Protein AF-J3PAN2-F1 (afdb_monomer_lite)

Sequence (282 aa):
MIRQKFPRRRKIRSKLQLANSQLDYLRQEWKSGELHPGSPDIDALVEFSCIRDVSASFNLARKSSLPKKHRWGKGPTQVAEAAGFRDAAEPIIKQIEDWADVRLPKREDCPFIGLEDWMPEDWCWLSYYKFFILRRDRMTCYCNRAHPTVDDAITLFIECILQVIIRVMDCGSDDIKKKLQNKHKKFLCLPINIVKGSPLCLSIGHRHYGQQMKTGWTMGSLSLKDRLDKNNDNNICIKIHFSNFFKFFFFEKYINDIQSVIPIANMFNSFFNSNIKSNLYN

Secondary structure (DSSP, 8-state):
---PPPPSSHHHHTT-PPPHHHHHHHHHHHHH-PPPTTPPPHHHHHHHHHHHHHHHHHHHHTTTTPPS-------HHHHHHHHHHHHHHHHHHHHHHHHHT----EETTEEPSS-GGG--TT--HHHHHHHHHHHHHHHHHHHTTTS-----HHHHHHHHHHHHHHHHS--TT-HHHHHHHHHH--SS-PPPB--TT-TTBEEEEESSTTS-----PBTTB--HHHHHHTGGG--EEEEEHHHHHHHHHS-GGGHHHHHHHS---THHHHHS-TTS--SS--

pLDDT: mean 76.52, std 20.57, range [32.59, 97.94]

Radius of gyration: 21.06 Å; chains: 1; bounding box: 50×39×60 Å

Foldseek 3Di:
DLDDDQDPDPVVNVVDDHDPSSVVVVVCCVVVVDDDPPDDDVVVVVCCPLPPVVVVLVVVVVVPPDDPDPPPDPDPVLVVVLVVLCVVQVVLLVVLCVVLVHAADDDPNHGDLFDPVQQDPPDDSSVLLVLLQVQLVVCQSPVVPQPHDPDDSSLVSNLSSNLSSLCQGDCDPPPLSVVSNVLQPALLNDTAHCDPSDQNHKDKDFQDPPDHADSQADPPDSDPVSSSVSVVVHGIHIYGNNSRVVPVVDPPVCSVVVSVPPPSPCVVVVPPDPPPPPPRHD

Structure (mmCIF, N/CA/C/O backbone):
data_AF-J3PAN2-F1
#
_entry.id   AF-J3PAN2-F1
#
loop_
_atom_site.group_PDB
_atom_site.id
_atom_site.type_symbol
_atom_site.label_atom_id
_atom_site.label_alt_id
_atom_site.label_comp_id
_atom_site.label_asym_id
_atom_site.label_entity_id
_atom_site.label_seq_id
_atom_site.pdbx_PDB_ins_code
_atom_site.Cartn_x
_atom_site.Cartn_y
_atom_site.Cartn_z
_atom_site.occupancy
_atom_site.B_iso_or_equiv
_atom_site.auth_seq_id
_atom_site.auth_comp_id
_atom_site.auth_asym_id
_atom_site.auth_atom_id
_atom_site.pdbx_PDB_model_num
ATOM 1 N N . MET A 1 1 ? -4.991 -6.743 -45.125 1.00 52.44 1 MET A N 1
ATOM 2 C CA . MET A 1 1 ? -4.295 -7.013 -43.844 1.00 52.44 1 MET A CA 1
ATOM 3 C C . MET A 1 1 ? -5.081 -6.348 -42.713 1.00 52.44 1 MET A C 1
ATOM 5 O O . MET A 1 1 ? -4.974 -5.141 -42.547 1.00 52.44 1 MET A O 1
ATOM 9 N N . ILE A 1 2 ? -5.942 -7.094 -42.006 1.00 57.75 2 ILE A N 1
ATOM 10 C CA . ILE A 1 2 ? -6.919 -6.523 -41.048 1.00 57.75 2 ILE A CA 1
ATOM 11 C C . ILE A 1 2 ? -6.243 -6.063 -39.748 1.00 57.75 2 ILE A C 1
ATOM 13 O O . ILE A 1 2 ? -6.701 -5.121 -39.107 1.00 57.75 2 ILE A O 1
ATOM 17 N N . ARG A 1 3 ? -5.090 -6.632 -39.382 1.00 51.66 3 ARG A N 1
ATOM 18 C CA . ARG A 1 3 ? -4.386 -6.251 -38.156 1.00 51.66 3 ARG A CA 1
ATOM 19 C C . ARG A 1 3 ? -3.314 -5.193 -38.411 1.00 51.66 3 ARG A C 1
ATOM 21 O O . ARG A 1 3 ? -2.268 -5.481 -38.989 1.00 51.66 3 ARG A O 1
ATOM 28 N N . GLN A 1 4 ? -3.536 -3.969 -37.930 1.00 58.41 4 GLN A N 1
ATOM 29 C CA . GLN A 1 4 ? -2.434 -3.022 -37.758 1.00 58.41 4 GLN A CA 1
ATOM 30 C C . GLN A 1 4 ? -1.619 -3.428 -36.526 1.00 58.41 4 GLN A C 1
ATOM 32 O O . GLN A 1 4 ? -2.174 -3.677 -35.456 1.00 58.41 4 GLN A O 1
ATOM 37 N N . LYS A 1 5 ? -0.287 -3.485 -36.655 1.00 58.25 5 LYS A N 1
ATOM 38 C CA . LYS A 1 5 ? 0.594 -3.652 -35.492 1.00 58.25 5 LYS A CA 1
ATOM 39 C C . LYS A 1 5 ? 0.374 -2.466 -34.556 1.00 58.25 5 LYS A C 1
ATOM 41 O O . LYS A 1 5 ? 0.662 -1.331 -34.935 1.00 58.25 5 LYS A O 1
ATOM 46 N N . PHE A 1 6 ? -0.103 -2.725 -33.338 1.00 59.78 6 PHE A N 1
ATOM 47 C CA . PHE A 1 6 ? -0.245 -1.675 -32.334 1.00 59.78 6 PHE A CA 1
ATOM 48 C C . PHE A 1 6 ? 1.116 -1.001 -32.106 1.00 59.78 6 PHE A C 1
ATOM 50 O O . PHE A 1 6 ? 2.094 -1.672 -31.756 1.00 59.78 6 PHE A O 1
ATOM 57 N N . PRO A 1 7 ? 1.216 0.323 -32.294 1.00 58.66 7 PRO A N 1
ATOM 58 C CA . PRO A 1 7 ? 2.465 1.028 -32.080 1.00 58.66 7 PRO A CA 1
ATOM 59 C C . PRO A 1 7 ? 2.936 0.868 -30.634 1.00 58.66 7 PRO A C 1
ATOM 61 O O . PRO A 1 7 ? 2.180 1.095 -29.690 1.00 58.66 7 PRO A O 1
ATOM 64 N N . ARG A 1 8 ? 4.220 0.557 -30.428 1.00 47.88 8 ARG A N 1
ATOM 65 C CA . ARG A 1 8 ? 4.782 0.418 -29.069 1.00 47.88 8 ARG A CA 1
ATOM 66 C C . ARG A 1 8 ? 4.668 1.712 -28.249 1.00 47.88 8 ARG A C 1
ATOM 68 O O . ARG A 1 8 ? 4.472 1.687 -27.036 1.00 47.88 8 ARG A O 1
ATOM 75 N N . ARG A 1 9 ? 4.762 2.876 -28.902 1.00 50.47 9 ARG A N 1
ATOM 76 C CA . ARG A 1 9 ? 4.759 4.188 -28.234 1.00 50.47 9 ARG A CA 1
ATOM 77 C C . ARG A 1 9 ? 3.332 4.682 -27.974 1.00 50.47 9 ARG A C 1
ATOM 79 O O . ARG A 1 9 ? 2.548 4.843 -28.906 1.00 50.47 9 ARG A O 1
ATOM 86 N N . ARG A 1 10 ? 3.029 5.025 -26.713 1.00 45.22 10 ARG A N 1
ATOM 87 C CA . ARG A 1 10 ? 1.719 5.551 -26.262 1.00 45.22 10 ARG A CA 1
ATOM 88 C C . ARG A 1 10 ? 1.215 6.740 -27.097 1.00 45.22 10 ARG A C 1
ATOM 90 O O . ARG A 1 10 ? 0.053 6.750 -27.472 1.00 45.22 10 ARG A O 1
ATOM 97 N N . LYS A 1 11 ? 2.100 7.685 -27.450 1.00 53.69 11 LYS A N 1
ATOM 98 C CA . LYS A 1 11 ? 1.782 8.872 -28.277 1.00 53.69 11 LYS A CA 1
ATOM 99 C C . LYS A 1 11 ? 1.286 8.523 -29.689 1.00 53.69 11 LYS A C 1
ATOM 101 O O . LYS A 1 11 ? 0.588 9.317 -30.307 1.00 53.69 11 LYS A O 1
ATOM 106 N N . ILE A 1 12 ? 1.677 7.361 -30.211 1.00 61.19 12 ILE A N 1
ATOM 107 C CA . ILE A 1 12 ? 1.234 6.883 -31.525 1.00 61.19 12 ILE A CA 1
ATOM 108 C C . ILE A 1 12 ? -0.073 6.095 -31.364 1.00 61.19 12 ILE A C 1
ATOM 110 O O . ILE A 1 12 ? -0.993 6.292 -32.147 1.00 61.19 12 ILE A O 1
ATOM 114 N N . ARG A 1 13 ? -0.211 5.298 -30.291 1.00 61.03 13 ARG A N 1
ATOM 115 C CA . ARG A 1 13 ? -1.475 4.610 -29.956 1.00 61.03 13 ARG A CA 1
ATOM 116 C C . ARG A 1 13 ? -2.650 5.572 -29.785 1.00 61.03 13 ARG A C 1
ATOM 118 O O . ARG A 1 13 ? -3.740 5.267 -30.237 1.00 61.03 13 ARG A O 1
ATOM 125 N N . SER A 1 14 ? -2.428 6.744 -29.189 1.00 47.69 14 SER A N 1
ATOM 126 C CA . SER A 1 14 ? -3.478 7.758 -29.007 1.00 47.69 14 SER A CA 1
ATOM 127 C C . SER A 1 14 ? -3.963 8.405 -30.307 1.00 47.69 14 SER A C 1
ATOM 129 O O . SER A 1 14 ? -4.969 9.100 -30.290 1.00 47.69 14 SER A O 1
ATOM 131 N N . LYS A 1 15 ? -3.235 8.222 -31.413 1.00 67.06 15 LYS A N 1
ATOM 132 C CA . LYS A 1 15 ? -3.617 8.702 -32.747 1.00 67.06 15 LYS A CA 1
ATOM 133 C C . LYS A 1 15 ? -4.120 7.571 -33.646 1.00 67.06 15 LYS A C 1
ATOM 135 O O . LYS A 1 15 ? -4.374 7.804 -34.821 1.00 67.06 15 LYS A O 1
ATOM 140 N N . LEU A 1 16 ? -4.210 6.349 -33.118 1.00 70.19 16 LEU A N 1
ATOM 141 C CA . LEU A 1 16 ? -4.636 5.194 -33.887 1.00 70.19 16 LEU A CA 1
ATOM 142 C C . LEU A 1 16 ? -6.154 5.259 -34.066 1.00 70.19 16 LEU A C 1
ATOM 144 O O . LEU A 1 16 ? -6.900 5.146 -33.095 1.00 70.19 16 LEU A O 1
ATOM 148 N N . GLN A 1 17 ? -6.598 5.446 -35.303 1.00 74.38 17 GLN A N 1
ATOM 149 C CA . GLN A 1 17 ? -7.990 5.239 -35.678 1.00 74.38 17 GLN A CA 1
ATOM 150 C C . GLN A 1 17 ? -8.121 3.796 -36.160 1.00 74.38 17 GLN A C 1
ATOM 152 O O . GLN A 1 17 ? -7.471 3.405 -37.128 1.00 74.38 17 GLN A O 1
ATOM 157 N N . LEU A 1 18 ? -8.905 2.994 -35.440 1.00 73.25 18 LEU A N 1
ATOM 158 C CA . LEU A 1 18 ? -9.243 1.637 -35.858 1.00 73.25 18 LEU A CA 1
ATOM 159 C C . LEU A 1 18 ? -10.501 1.704 -36.719 1.00 73.25 18 LEU A C 1
ATOM 161 O O . LEU A 1 18 ? -11.486 2.320 -36.314 1.00 73.25 18 LEU A O 1
ATOM 165 N N . ALA A 1 19 ? -10.473 1.073 -37.890 1.00 78.75 19 ALA A N 1
ATOM 166 C CA . ALA A 1 19 ? -11.677 0.934 -38.702 1.00 78.75 19 ALA A CA 1
ATOM 167 C C . ALA A 1 19 ? -12.690 0.018 -37.991 1.00 78.75 19 ALA A C 1
ATOM 169 O O . ALA A 1 19 ? -12.294 -0.900 -37.269 1.00 78.75 19 ALA A O 1
ATOM 170 N N . ASN A 1 20 ? -13.992 0.221 -38.227 1.00 78.62 20 ASN A N 1
ATOM 171 C CA . ASN A 1 20 ? -15.052 -0.596 -37.614 1.00 78.62 20 ASN A CA 1
ATOM 172 C C . ASN A 1 20 ? -14.843 -2.099 -37.860 1.00 78.62 20 ASN A C 1
ATOM 174 O O . ASN A 1 20 ? -14.944 -2.892 -36.931 1.00 78.62 20 ASN A O 1
ATOM 178 N N . SER A 1 21 ? -14.399 -2.476 -39.061 1.00 77.75 21 SER A N 1
ATOM 179 C CA . SER A 1 21 ? -14.063 -3.863 -39.403 1.00 77.75 21 SER A CA 1
ATOM 180 C C . SER A 1 21 ? -12.929 -4.456 -38.556 1.00 77.75 21 SER A C 1
ATOM 182 O O . SER A 1 21 ? -12.934 -5.649 -38.274 1.00 77.75 21 SER A O 1
ATOM 184 N N . GLN A 1 22 ? -11.969 -3.644 -38.101 1.00 73.00 22 GLN A N 1
ATOM 185 C CA . GLN A 1 22 ? -10.900 -4.097 -37.203 1.00 73.00 22 GLN A CA 1
ATOM 186 C C . GLN A 1 22 ? -11.401 -4.268 -35.769 1.00 73.00 22 GLN A C 1
ATOM 188 O O . GLN A 1 22 ? -10.949 -5.167 -35.063 1.00 73.00 22 GLN A O 1
ATOM 193 N N . LEU A 1 23 ? -12.322 -3.408 -35.328 1.00 72.06 23 LEU A N 1
ATOM 194 C CA . LEU A 1 23 ? -12.967 -3.551 -34.025 1.00 72.06 23 LEU A CA 1
ATOM 195 C C . LEU A 1 23 ? -13.839 -4.804 -33.988 1.00 72.06 23 LEU A C 1
ATOM 197 O O . LEU A 1 23 ? -13.766 -5.552 -33.019 1.00 72.06 23 LEU A O 1
ATOM 201 N N . ASP A 1 24 ? -14.607 -5.065 -35.043 1.00 73.56 24 ASP A N 1
ATOM 202 C CA . ASP A 1 24 ? -15.458 -6.253 -35.129 1.00 73.56 24 ASP A CA 1
ATOM 203 C C . ASP A 1 24 ? -14.635 -7.542 -35.212 1.00 73.56 24 ASP A C 1
ATOM 205 O O . ASP A 1 24 ? -14.950 -8.506 -34.517 1.00 73.56 24 ASP A O 1
ATOM 209 N N . TYR A 1 25 ? -13.509 -7.516 -35.930 1.00 75.12 25 TYR A N 1
ATOM 210 C CA . TYR A 1 25 ? -12.520 -8.596 -35.922 1.00 75.12 25 TYR A CA 1
ATOM 211 C C . TYR A 1 25 ? -11.985 -8.882 -34.506 1.00 75.12 25 TYR A C 1
ATOM 213 O O . TYR A 1 25 ? -12.009 -10.019 -34.045 1.00 75.12 25 TYR A O 1
ATOM 221 N N . LEU A 1 26 ? -11.562 -7.853 -33.758 1.00 71.00 26 LEU A N 1
ATOM 222 C CA . LEU A 1 26 ? -11.086 -8.030 -32.377 1.00 71.00 26 LEU A CA 1
ATOM 223 C C . LEU A 1 26 ? -12.202 -8.502 -31.429 1.00 71.00 26 LEU A C 1
ATOM 225 O O . LEU A 1 26 ? -11.945 -9.287 -30.517 1.00 71.00 26 LEU A O 1
ATOM 229 N N . ARG A 1 27 ? -13.445 -8.050 -31.638 1.00 69.88 27 ARG A N 1
ATOM 230 C CA . ARG A 1 27 ? -14.611 -8.511 -30.869 1.00 69.88 27 ARG A CA 1
ATOM 231 C C . ARG A 1 27 ? -14.909 -9.985 -31.123 1.00 69.88 27 ARG A C 1
ATOM 233 O O . ARG A 1 27 ? -15.246 -10.682 -30.174 1.00 69.88 27 ARG A O 1
ATOM 240 N N . GLN A 1 28 ? -14.801 -10.453 -32.365 1.00 69.12 28 GLN A N 1
ATOM 241 C CA . GLN A 1 28 ? -14.987 -11.865 -32.705 1.00 69.12 28 GLN A CA 1
ATOM 242 C C . GLN A 1 28 ? -13.899 -12.746 -32.078 1.00 69.12 28 GLN A C 1
ATOM 244 O O . GLN A 1 28 ? -14.237 -13.785 -31.518 1.00 69.12 28 GLN A O 1
ATOM 249 N N . GLU A 1 29 ? -12.636 -12.302 -32.074 1.00 70.38 29 GLU A N 1
ATOM 250 C CA . GLU A 1 29 ? -11.510 -13.021 -31.440 1.00 70.38 29 GLU A CA 1
ATOM 251 C C . GLU A 1 29 ? -11.776 -13.181 -29.939 1.00 70.38 29 GLU A C 1
ATOM 253 O O . GLU A 1 29 ? -11.635 -14.254 -29.363 1.00 70.38 29 GLU A O 1
ATOM 258 N N . TRP A 1 30 ? -12.259 -12.111 -29.303 1.00 61.91 30 TRP A N 1
ATOM 259 C CA . TRP A 1 30 ? -12.550 -12.125 -27.876 1.00 61.91 30 TRP A CA 1
ATOM 260 C C . TRP A 1 30 ? -13.791 -12.949 -27.512 1.00 61.91 30 TRP A C 1
ATOM 262 O O . TRP A 1 30 ? -13.791 -13.622 -26.485 1.00 61.91 30 TRP A O 1
ATOM 272 N N . LYS A 1 31 ? -14.843 -12.911 -28.341 1.00 55.75 31 LYS A N 1
ATOM 273 C CA . LYS A 1 31 ? -16.073 -13.687 -28.116 1.00 55.75 31 LYS A CA 1
ATOM 274 C C . LYS A 1 31 ? -15.885 -15.184 -28.356 1.00 55.75 31 LYS A C 1
ATOM 276 O O . LYS A 1 31 ? -16.479 -15.972 -27.632 1.00 55.75 31 LYS A O 1
ATOM 281 N N . SER A 1 32 ? -15.121 -15.558 -29.380 1.00 71.38 32 SER A N 1
ATOM 282 C CA . SER A 1 32 ? -14.879 -16.964 -29.731 1.00 71.38 32 SER A CA 1
ATOM 283 C C . SER A 1 32 ? -13.782 -17.600 -28.878 1.00 71.38 32 SER A C 1
ATOM 285 O O . SER A 1 32 ? -13.807 -18.806 -28.668 1.00 71.38 32 SER A O 1
ATOM 287 N N . GLY A 1 33 ? -12.824 -16.805 -28.388 1.00 62.16 33 GLY A N 1
ATOM 288 C CA . GLY A 1 33 ? -11.614 -17.316 -27.743 1.00 62.16 33 GLY A CA 1
ATOM 289 C C . GLY A 1 33 ? -10.606 -17.914 -28.730 1.00 62.16 33 GLY A C 1
ATOM 290 O O . GLY A 1 33 ? -9.509 -18.289 -28.320 1.00 62.16 33 GLY A O 1
ATOM 291 N N . GLU A 1 34 ? -10.941 -17.968 -30.021 1.00 72.38 34 GLU A N 1
ATOM 292 C CA . GLU A 1 34 ? -10.073 -18.468 -31.077 1.00 72.38 34 GLU A CA 1
ATOM 293 C C . GLU A 1 34 ? -9.289 -17.316 -31.708 1.00 72.38 34 GLU A C 1
ATOM 295 O O . GLU A 1 34 ? -9.827 -16.261 -32.055 1.00 72.38 34 GLU A O 1
ATOM 300 N N . LEU A 1 35 ? -7.983 -17.523 -31.864 1.00 67.62 35 LEU A N 1
ATOM 301 C CA . LEU A 1 35 ? -7.111 -16.573 -32.535 1.00 67.62 35 LEU A CA 1
ATOM 302 C C . LEU A 1 35 ? -7.394 -16.571 -34.036 1.00 67.62 35 LEU A C 1
ATOM 304 O O . LEU A 1 35 ? -7.277 -17.594 -34.707 1.00 67.62 35 LEU A O 1
ATOM 308 N N . HIS A 1 36 ? -7.664 -15.398 -34.595 1.00 75.62 36 HIS A N 1
ATOM 309 C CA . HIS A 1 36 ? -7.770 -15.278 -36.041 1.00 75.62 36 HIS A CA 1
ATOM 310 C C . HIS A 1 36 ? -6.417 -15.505 -36.752 1.00 75.62 36 HIS A C 1
ATOM 312 O O . HIS A 1 36 ? -5.356 -15.192 -36.195 1.00 75.62 36 HIS A O 1
ATOM 318 N N . PRO A 1 37 ? -6.428 -15.941 -38.028 1.00 72.50 37 PRO A N 1
ATOM 319 C CA . PRO A 1 37 ? -5.222 -16.104 -38.837 1.00 72.50 37 PRO A CA 1
ATOM 320 C C . PRO A 1 37 ? -4.339 -14.844 -38.856 1.00 72.50 37 PRO A C 1
ATOM 322 O O . PRO A 1 37 ? -4.785 -13.745 -39.191 1.00 72.50 37 PRO A O 1
ATOM 325 N N . GLY A 1 38 ? -3.062 -15.002 -38.496 1.00 68.38 38 GLY A N 1
ATOM 326 C CA . GLY A 1 38 ? -2.106 -13.895 -38.364 1.00 68.38 38 GLY A CA 1
ATOM 327 C C . GLY A 1 38 ? -2.034 -13.279 -36.964 1.00 68.38 38 GLY A C 1
ATOM 328 O O . GLY A 1 38 ? -1.341 -12.270 -36.774 1.00 68.38 38 GLY A O 1
ATOM 329 N N . SER A 1 39 ? -2.716 -13.863 -35.973 1.00 59.91 39 SER A N 1
ATOM 330 C CA . SER A 1 39 ? -2.433 -13.557 -34.578 1.00 59.91 39 SER A CA 1
ATOM 331 C C . SER A 1 39 ? -1.063 -14.085 -34.151 1.00 59.91 39 SER A C 1
ATOM 333 O O . SER A 1 39 ? -0.712 -15.202 -34.521 1.00 59.91 39 SER A O 1
ATOM 335 N N . PRO A 1 40 ? -0.240 -13.282 -33.439 1.00 58.66 40 PRO A N 1
ATOM 336 C CA . PRO A 1 40 ? 0.994 -13.791 -32.884 1.00 58.66 40 PRO A CA 1
ATOM 337 C C . PRO A 1 40 ? 0.629 -14.881 -31.890 1.00 58.66 40 PRO A C 1
ATOM 339 O O . PRO A 1 40 ? -0.316 -14.721 -31.117 1.00 58.66 40 PRO A O 1
ATOM 342 N N . ASP A 1 41 ? 1.390 -15.960 -31.961 1.00 60.94 41 ASP A N 1
ATOM 343 C CA . ASP A 1 41 ? 1.279 -17.095 -31.068 1.00 60.94 41 ASP A CA 1
ATOM 344 C C . ASP A 1 41 ? 1.224 -16.605 -29.611 1.00 60.94 41 ASP A C 1
ATOM 346 O O . ASP A 1 41 ? 2.074 -15.812 -29.180 1.00 60.94 41 ASP A O 1
ATOM 350 N N . ILE A 1 42 ? 0.172 -16.996 -28.883 1.00 50.81 42 ILE A N 1
ATOM 351 C CA . ILE A 1 42 ? -0.032 -16.582 -27.489 1.00 50.81 42 ILE A CA 1
ATOM 352 C C . ILE A 1 42 ? 1.157 -17.045 -26.647 1.00 50.81 42 ILE A C 1
ATOM 354 O O . ILE A 1 42 ? 1.597 -16.289 -25.779 1.00 50.81 42 ILE A O 1
ATOM 358 N N . ASP A 1 43 ? 1.742 -18.200 -26.964 1.00 42.97 43 ASP A N 1
ATOM 359 C CA . ASP A 1 43 ? 2.898 -18.728 -26.243 1.00 42.97 43 ASP A CA 1
ATOM 360 C C . ASP A 1 43 ? 4.123 -17.820 -26.430 1.00 42.97 43 ASP A C 1
ATOM 362 O O . ASP A 1 43 ? 4.819 -17.489 -25.467 1.00 42.97 43 ASP A O 1
ATOM 366 N N . ALA A 1 44 ? 4.297 -17.248 -27.626 1.00 45.09 44 ALA A N 1
ATOM 367 C CA . ALA A 1 44 ? 5.312 -16.228 -27.883 1.00 45.09 44 ALA A CA 1
ATOM 368 C C . ALA A 1 44 ? 4.995 -14.870 -27.219 1.00 45.09 44 ALA A C 1
ATOM 370 O O . ALA A 1 44 ? 5.903 -14.083 -26.951 1.00 45.09 44 ALA A O 1
ATOM 371 N N . LEU A 1 45 ? 3.727 -14.545 -26.942 1.00 38.62 45 LEU A N 1
ATOM 372 C CA . LEU A 1 45 ? 3.334 -13.298 -26.271 1.00 38.62 45 LEU A CA 1
ATOM 373 C C . LEU A 1 45 ? 3.444 -13.370 -24.744 1.00 38.62 45 LEU A C 1
ATOM 375 O O . LEU A 1 45 ? 3.872 -12.385 -24.136 1.00 38.62 45 LEU A O 1
ATOM 379 N N . VAL A 1 46 ? 3.097 -14.506 -24.131 1.00 37.94 46 VAL A N 1
ATOM 380 C CA . VAL A 1 46 ? 3.199 -14.739 -22.679 1.00 37.94 46 VAL A CA 1
ATOM 381 C C . VAL A 1 46 ? 4.665 -14.709 -22.241 1.00 37.94 46 VAL A C 1
ATOM 383 O O . VAL A 1 46 ? 5.006 -14.073 -21.236 1.00 37.94 46 VAL A O 1
ATOM 386 N N . GLU A 1 47 ? 5.557 -15.274 -23.057 1.00 34.94 47 GLU A N 1
ATOM 387 C CA . GLU A 1 47 ? 7.003 -15.188 -22.853 1.00 34.94 47 GLU A CA 1
ATOM 388 C C . GLU A 1 47 ? 7.525 -13.744 -23.040 1.00 34.94 47 GLU A C 1
ATOM 390 O O . GLU A 1 47 ? 8.395 -13.272 -22.303 1.00 34.94 47 GLU A O 1
ATOM 395 N N . PHE A 1 48 ? 6.939 -12.965 -23.960 1.00 34.31 48 PHE A N 1
ATOM 396 C CA . PHE A 1 48 ? 7.376 -11.594 -24.251 1.00 34.31 48 PHE A CA 1
ATOM 397 C C . PHE A 1 48 ? 6.852 -10.519 -23.281 1.00 34.31 48 PHE A C 1
ATOM 399 O O . PHE A 1 48 ? 7.585 -9.558 -23.019 1.00 34.31 48 PHE A O 1
ATOM 406 N N . SER A 1 49 ? 5.634 -10.623 -22.736 1.00 35.59 49 SER A N 1
ATOM 407 C CA . SER A 1 49 ? 5.061 -9.579 -21.864 1.00 35.59 49 SER A CA 1
ATOM 408 C C . SER A 1 49 ? 5.512 -9.685 -20.409 1.00 35.59 49 SER A C 1
ATOM 410 O O . SER A 1 49 ? 5.650 -8.666 -19.733 1.00 35.59 49 SER A O 1
ATOM 412 N N . CYS A 1 50 ? 5.783 -10.899 -19.924 1.00 33.66 50 CYS A N 1
ATOM 413 C CA . CYS A 1 50 ? 6.177 -11.128 -18.533 1.00 33.66 50 CYS A CA 1
ATOM 414 C C . CYS A 1 50 ? 7.698 -11.034 -18.321 1.00 33.66 50 CYS A C 1
ATOM 416 O O . CYS A 1 50 ? 8.145 -10.613 -17.252 1.00 33.66 50 CYS A O 1
ATOM 418 N N . ILE A 1 51 ? 8.507 -11.357 -19.340 1.00 36.91 51 ILE A N 1
ATOM 419 C CA . ILE A 1 51 ? 9.974 -11.428 -19.208 1.00 36.91 51 ILE A CA 1
ATOM 420 C C . ILE A 1 51 ? 10.665 -10.189 -19.792 1.00 36.91 51 ILE A C 1
ATOM 422 O O . ILE A 1 51 ? 11.685 -9.732 -19.260 1.00 36.91 51 ILE A O 1
ATOM 426 N N . ARG A 1 52 ? 10.120 -9.580 -20.855 1.00 36.62 52 ARG A N 1
ATOM 427 C CA . ARG A 1 52 ? 10.866 -8.571 -21.619 1.00 36.62 52 ARG A CA 1
ATOM 428 C C . ARG A 1 52 ? 10.708 -7.138 -21.118 1.00 36.62 52 ARG A C 1
ATOM 430 O O . ARG A 1 52 ? 11.696 -6.414 -21.175 1.00 36.62 52 ARG A O 1
ATOM 437 N N . ASP A 1 53 ? 9.570 -6.742 -20.549 1.00 39.53 53 ASP A N 1
ATOM 438 C CA . ASP A 1 53 ? 9.446 -5.406 -19.934 1.00 39.53 53 ASP A CA 1
ATOM 439 C C . ASP A 1 53 ? 10.212 -5.306 -18.605 1.00 39.53 53 ASP A C 1
ATOM 441 O O . ASP A 1 53 ? 10.732 -4.246 -18.269 1.00 39.53 53 ASP A O 1
ATOM 445 N N . VAL A 1 54 ? 10.429 -6.419 -17.895 1.00 40.34 54 VAL A N 1
ATOM 446 C CA . VAL A 1 54 ? 11.318 -6.424 -16.722 1.00 40.34 54 VAL A CA 1
ATOM 447 C C . VAL A 1 54 ? 12.790 -6.455 -17.150 1.00 40.34 54 VAL A C 1
ATOM 449 O O . VAL A 1 54 ? 13.579 -5.670 -16.628 1.00 40.34 54 VAL A O 1
ATOM 452 N N . SER A 1 55 ? 13.176 -7.280 -18.133 1.00 37.25 55 SER A N 1
ATOM 453 C CA . SER A 1 55 ? 14.574 -7.369 -18.597 1.00 37.25 55 SER A CA 1
ATOM 454 C C . SER A 1 55 ? 15.040 -6.163 -19.421 1.00 37.25 55 SER A C 1
ATOM 456 O O . SER A 1 55 ? 16.181 -5.726 -19.276 1.00 37.25 55 SER A O 1
ATOM 458 N N . ALA A 1 56 ? 14.194 -5.578 -20.273 1.00 35.03 56 ALA A N 1
ATOM 459 C CA . ALA A 1 56 ? 14.550 -4.390 -21.053 1.00 35.03 56 ALA A CA 1
ATOM 460 C C . ALA A 1 56 ? 14.670 -3.150 -20.164 1.00 35.03 56 ALA A C 1
ATOM 462 O O . ALA A 1 56 ? 15.576 -2.345 -20.371 1.00 35.03 56 ALA A O 1
ATOM 463 N N . SER A 1 57 ? 13.830 -3.020 -19.135 1.00 40.66 57 SER A N 1
ATOM 464 C CA . SER A 1 57 ? 13.965 -1.948 -18.153 1.00 40.66 57 SER A CA 1
ATOM 465 C C . SER A 1 57 ? 15.097 -2.181 -17.151 1.00 40.66 57 SER A C 1
ATOM 467 O O . SER A 1 57 ? 15.758 -1.215 -16.779 1.00 40.66 57 SER A O 1
ATOM 469 N N . PHE A 1 58 ? 15.431 -3.434 -16.816 1.00 36.78 58 PHE A N 1
ATOM 470 C CA . PHE A 1 58 ? 16.697 -3.754 -16.142 1.00 36.78 58 PHE A CA 1
ATOM 471 C C . PHE A 1 58 ? 17.907 -3.349 -16.991 1.00 36.78 58 PHE A C 1
ATOM 473 O O . PHE A 1 58 ? 18.873 -2.815 -16.455 1.00 36.78 58 PHE A O 1
ATOM 480 N N . ASN A 1 59 ? 17.857 -3.552 -18.311 1.00 33.53 59 ASN A N 1
ATOM 481 C CA . ASN A 1 59 ? 18.946 -3.201 -19.226 1.00 33.53 59 ASN A CA 1
ATOM 482 C C . ASN A 1 59 ? 19.025 -1.696 -19.552 1.00 33.53 59 ASN A C 1
ATOM 484 O O . ASN A 1 59 ? 20.123 -1.190 -19.771 1.00 33.53 59 ASN A O 1
ATOM 488 N N . LEU A 1 60 ? 17.906 -0.962 -19.543 1.00 37.59 60 LEU A N 1
ATOM 489 C CA . LEU A 1 60 ? 17.882 0.506 -19.651 1.00 37.59 60 LEU A CA 1
ATOM 490 C C . LEU A 1 60 ? 18.353 1.179 -18.353 1.00 37.59 60 LEU A C 1
ATOM 492 O O . LEU A 1 60 ? 19.164 2.099 -18.426 1.00 37.59 60 LEU A O 1
ATOM 496 N N . ALA A 1 61 ? 17.959 0.661 -17.183 1.00 38.91 61 ALA A N 1
ATOM 497 C CA . ALA A 1 61 ? 18.507 1.085 -15.890 1.00 38.91 61 ALA A CA 1
ATOM 498 C C . ALA A 1 61 ? 20.012 0.769 -15.757 1.00 38.91 61 ALA A C 1
ATOM 500 O O . ALA A 1 61 ? 20.745 1.487 -15.086 1.00 38.91 61 ALA A O 1
ATOM 501 N N . ARG A 1 62 ? 20.499 -0.268 -16.454 1.00 38.94 62 ARG A N 1
ATOM 502 C CA . ARG A 1 62 ? 21.931 -0.600 -16.562 1.00 38.94 62 ARG A CA 1
ATOM 503 C C . ARG A 1 62 ? 22.740 0.383 -17.413 1.00 38.94 62 ARG A C 1
ATOM 505 O O . ARG A 1 62 ? 23.959 0.405 -17.282 1.00 38.94 62 ARG A O 1
ATOM 512 N N . LYS A 1 63 ? 22.087 1.115 -18.326 1.00 36.69 63 LYS A N 1
ATOM 513 C CA . LYS A 1 63 ? 22.723 2.090 -19.232 1.00 36.69 63 LYS A CA 1
ATOM 514 C C . LYS A 1 63 ? 22.643 3.527 -18.719 1.00 36.69 63 LYS A C 1
ATOM 516 O O . LYS A 1 63 ? 23.481 4.334 -19.103 1.00 36.69 63 LYS A O 1
ATOM 521 N N . SER A 1 64 ? 21.682 3.852 -17.854 1.00 38.03 64 SER A N 1
ATOM 522 C CA . SER A 1 64 ? 21.806 5.030 -16.993 1.00 38.03 64 SER A CA 1
ATOM 523 C C . SER A 1 64 ? 22.928 4.788 -15.987 1.00 38.03 64 SER A C 1
ATOM 525 O O . SER A 1 64 ? 23.085 3.666 -15.516 1.00 38.03 64 SER A O 1
ATOM 527 N N . SER A 1 65 ? 23.685 5.826 -15.652 1.00 37.50 65 SER A N 1
ATOM 528 C CA . SER A 1 65 ? 24.767 5.896 -14.660 1.00 37.50 65 SER A CA 1
ATOM 529 C C . SER A 1 65 ? 24.326 5.591 -13.214 1.00 37.50 65 SER A C 1
ATOM 531 O O . SER A 1 65 ? 24.736 6.261 -12.271 1.00 37.50 65 SER A O 1
ATOM 533 N N . LEU A 1 66 ? 23.475 4.585 -13.013 1.00 41.50 66 LEU A N 1
ATOM 534 C CA . LEU A 1 66 ? 23.103 4.103 -11.696 1.00 41.50 66 LEU A CA 1
ATOM 535 C C . LEU A 1 66 ? 24.278 3.310 -11.104 1.00 41.50 66 LEU A C 1
ATOM 537 O O . LEU A 1 66 ? 24.900 2.501 -11.805 1.00 41.50 66 LEU A O 1
ATOM 541 N N . PRO A 1 67 ? 24.612 3.546 -9.826 1.00 35.12 67 PRO A N 1
ATOM 542 C CA . PRO A 1 67 ? 25.805 3.000 -9.201 1.00 35.12 67 PRO A CA 1
ATOM 543 C C . PRO A 1 67 ? 25.820 1.468 -9.252 1.00 35.12 67 PRO A C 1
ATOM 545 O O . PRO A 1 67 ? 24.827 0.781 -8.995 1.00 35.12 67 PRO A O 1
ATOM 548 N N . LYS A 1 68 ? 26.987 0.925 -9.615 1.00 40.94 68 LYS A N 1
ATOM 549 C CA . LYS A 1 68 ? 27.251 -0.511 -9.725 1.00 40.94 68 LYS A CA 1
ATOM 550 C C . LYS A 1 68 ? 26.904 -1.213 -8.402 1.00 40.94 68 LYS A C 1
ATOM 552 O O . LYS A 1 68 ? 27.580 -1.017 -7.404 1.00 40.94 68 LYS A O 1
ATOM 557 N N . LYS A 1 69 ? 25.908 -2.105 -8.454 1.00 41.53 69 LYS A N 1
ATOM 558 C CA . LYS A 1 69 ? 25.626 -3.191 -7.493 1.00 41.53 69 LYS A CA 1
ATOM 559 C C . LYS A 1 69 ? 25.496 -2.757 -6.020 1.00 41.53 69 LYS A C 1
ATOM 561 O O . LYS A 1 69 ? 26.408 -2.963 -5.227 1.00 41.53 69 LYS A O 1
ATOM 566 N N . HIS A 1 70 ? 24.289 -2.369 -5.602 1.00 40.31 70 HIS A N 1
ATOM 567 C CA . HIS A 1 70 ? 23.831 -2.704 -4.247 1.00 40.31 70 HIS A CA 1
ATOM 568 C C . HIS A 1 70 ? 23.722 -4.236 -4.139 1.00 40.31 70 HIS A C 1
ATOM 570 O O . HIS A 1 70 ? 22.701 -4.840 -4.471 1.00 40.31 70 HIS A O 1
ATOM 576 N N . ARG A 1 71 ? 24.819 -4.900 -3.750 1.00 43.12 71 ARG A N 1
ATOM 577 C CA . ARG A 1 71 ? 24.745 -6.258 -3.202 1.00 43.12 71 ARG A CA 1
ATOM 578 C C . ARG A 1 71 ? 24.046 -6.122 -1.854 1.00 43.12 71 ARG A C 1
ATOM 580 O O . ARG A 1 71 ? 24.644 -5.618 -0.911 1.00 43.12 71 ARG A O 1
ATOM 587 N N . TRP A 1 72 ? 22.798 -6.572 -1.768 1.00 44.03 72 TRP A N 1
ATOM 588 C CA . TRP A 1 72 ? 22.044 -6.680 -0.517 1.00 44.03 72 TRP A CA 1
ATOM 589 C C . TRP A 1 72 ? 22.624 -7.799 0.366 1.00 44.03 72 TRP A C 1
ATOM 591 O O . TRP A 1 72 ? 21.971 -8.808 0.616 1.00 44.03 72 TRP A O 1
ATOM 601 N N . GLY A 1 73 ? 23.880 -7.662 0.797 1.00 43.66 73 GLY A N 1
ATOM 602 C CA . GLY A 1 73 ? 24.441 -8.503 1.851 1.00 43.66 73 GLY A CA 1
ATOM 603 C C . GLY A 1 73 ? 23.698 -8.226 3.154 1.00 43.66 73 GLY A C 1
ATOM 604 O O . GLY A 1 73 ? 23.346 -7.076 3.406 1.00 43.66 73 GLY A O 1
ATOM 605 N N . LYS A 1 74 ? 23.436 -9.258 3.963 1.00 52.56 74 LYS A N 1
ATOM 606 C CA . LYS A 1 74 ? 22.897 -9.127 5.327 1.00 52.56 74 LYS A CA 1
ATOM 607 C C . LYS A 1 74 ? 23.966 -8.502 6.243 1.00 52.56 74 LYS A C 1
ATOM 609 O O . LYS A 1 74 ? 24.572 -9.193 7.050 1.00 52.56 74 LYS A O 1
ATOM 614 N N . GLY A 1 75 ? 24.282 -7.227 6.032 1.00 61.81 75 GLY A N 1
ATOM 615 C CA . GLY A 1 75 ? 25.227 -6.483 6.862 1.00 61.81 75 GLY A CA 1
ATOM 616 C C . GLY A 1 75 ? 24.552 -5.936 8.128 1.00 61.81 75 GLY A C 1
ATOM 617 O O . GLY A 1 75 ? 23.348 -5.671 8.081 1.00 61.81 75 GLY A O 1
ATOM 618 N N . PRO A 1 76 ? 25.301 -5.700 9.221 1.00 66.06 76 PRO A N 1
ATOM 619 C CA . PRO A 1 76 ? 24.790 -5.099 10.462 1.00 66.06 76 PRO A CA 1
ATOM 620 C C . PRO A 1 76 ? 24.004 -3.798 10.238 1.00 66.06 76 PRO A C 1
ATOM 622 O O . PRO A 1 76 ? 22.992 -3.557 10.889 1.00 66.06 76 PRO A O 1
ATOM 625 N N . THR A 1 77 ? 24.412 -2.998 9.247 1.00 79.19 77 THR A N 1
ATOM 626 C CA . THR A 1 77 ? 23.748 -1.746 8.856 1.00 79.19 77 THR A CA 1
ATOM 627 C C . THR A 1 77 ? 22.282 -1.946 8.470 1.00 79.19 77 THR A C 1
ATOM 629 O O . THR A 1 77 ? 21.435 -1.185 8.913 1.00 79.19 77 THR A O 1
ATOM 632 N N . GLN A 1 78 ? 21.950 -3.010 7.729 1.00 78.94 78 GLN A N 1
ATOM 633 C CA . GLN A 1 78 ? 20.563 -3.256 7.308 1.00 78.94 78 GLN A CA 1
ATOM 634 C C . GLN A 1 78 ? 19.657 -3.647 8.473 1.00 78.94 78 GLN A C 1
ATOM 636 O O . GLN A 1 78 ? 18.456 -3.405 8.424 1.00 78.94 78 GLN A O 1
ATOM 641 N N . VAL A 1 79 ? 20.218 -4.290 9.499 1.00 81.12 79 VAL A N 1
ATOM 642 C CA . VAL A 1 79 ? 19.465 -4.665 10.699 1.00 81.12 79 VAL A CA 1
ATOM 643 C C . VAL A 1 79 ? 19.126 -3.411 11.502 1.00 81.12 79 VAL A C 1
ATOM 645 O O . VAL A 1 79 ? 17.972 -3.233 11.877 1.00 81.12 79 VAL A O 1
ATOM 648 N N . ALA A 1 80 ? 20.095 -2.510 11.686 1.00 85.75 80 ALA A N 1
ATOM 649 C CA . ALA A 1 80 ? 19.865 -1.222 12.339 1.00 85.75 80 ALA A CA 1
ATOM 650 C C . ALA A 1 80 ? 18.861 -0.346 11.563 1.00 85.75 80 ALA A C 1
ATOM 652 O O . ALA A 1 80 ? 17.958 0.236 12.158 1.00 85.75 80 ALA A O 1
ATOM 653 N N . GLU A 1 81 ? 18.962 -0.299 10.232 1.00 89.06 81 GLU A N 1
ATOM 654 C CA . GLU A 1 81 ? 17.999 0.414 9.382 1.00 89.06 81 GLU A CA 1
ATOM 655 C C . GLU A 1 81 ? 16.586 -0.179 9.476 1.00 89.06 81 GLU A C 1
ATOM 657 O O . GLU A 1 81 ? 15.609 0.564 9.548 1.00 89.06 81 GLU A O 1
ATOM 662 N N . ALA A 1 82 ? 16.462 -1.510 9.509 1.00 91.12 82 ALA A N 1
ATOM 663 C CA . ALA A 1 82 ? 15.175 -2.176 9.681 1.00 91.12 82 ALA A CA 1
ATOM 664 C C . ALA A 1 82 ? 14.568 -1.930 11.073 1.00 91.12 82 ALA A C 1
ATOM 666 O O . ALA A 1 82 ? 13.348 -1.824 11.182 1.00 91.12 82 ALA A O 1
ATOM 667 N N . ALA A 1 83 ? 15.395 -1.803 12.115 1.00 92.94 83 ALA A N 1
ATOM 668 C CA . ALA A 1 83 ? 14.940 -1.410 13.447 1.00 92.94 83 ALA A CA 1
ATOM 669 C C . ALA A 1 83 ? 14.395 0.027 13.444 1.00 92.94 83 ALA A C 1
ATOM 671 O O . ALA A 1 83 ? 13.243 0.233 13.806 1.00 92.94 83 ALA A O 1
ATOM 672 N N . GLY A 1 84 ? 15.140 0.996 12.898 1.00 94.38 84 GLY A N 1
ATOM 673 C CA . GLY A 1 84 ? 14.641 2.372 12.764 1.00 94.38 84 GLY A CA 1
ATOM 674 C C . GLY A 1 84 ? 13.377 2.474 11.896 1.00 94.38 84 GLY A C 1
ATOM 675 O O . GLY A 1 84 ? 12.486 3.277 12.167 1.00 94.38 84 GLY A O 1
ATOM 676 N N . PHE A 1 85 ? 13.257 1.621 10.874 1.00 94.31 85 PHE A N 1
ATOM 677 C CA . PHE A 1 85 ? 12.039 1.488 10.075 1.00 94.31 85 PHE A CA 1
ATOM 678 C C . PHE A 1 85 ? 10.847 0.981 10.903 1.00 94.31 85 PHE A C 1
ATOM 680 O O . PHE A 1 85 ? 9.748 1.522 10.769 1.00 94.31 85 PHE A O 1
ATOM 687 N N . ARG A 1 86 ? 11.055 -0.035 11.757 1.00 96.19 86 ARG A N 1
ATOM 688 C CA . ARG A 1 86 ? 10.045 -0.535 12.704 1.00 96.19 86 ARG A CA 1
ATOM 689 C C . ARG A 1 86 ? 9.619 0.571 13.664 1.00 96.19 86 ARG A C 1
ATOM 691 O O . ARG A 1 86 ? 8.429 0.866 13.725 1.00 96.19 86 ARG A O 1
ATOM 698 N N . ASP A 1 87 ? 10.575 1.206 14.337 1.00 95.88 87 ASP A N 1
ATOM 699 C CA . ASP A 1 87 ? 10.321 2.213 15.374 1.00 95.88 87 ASP A CA 1
ATOM 700 C C . ASP A 1 87 ? 9.493 3.390 14.838 1.00 95.88 87 ASP A C 1
ATOM 702 O O . ASP A 1 87 ? 8.617 3.915 15.524 1.00 95.88 87 ASP A O 1
ATOM 706 N N . ALA A 1 88 ? 9.721 3.775 13.579 1.00 94.56 88 ALA A N 1
ATOM 707 C CA . ALA A 1 88 ? 8.947 4.818 12.916 1.00 94.56 88 ALA A CA 1
ATOM 708 C C . ALA A 1 88 ? 7.535 4.366 12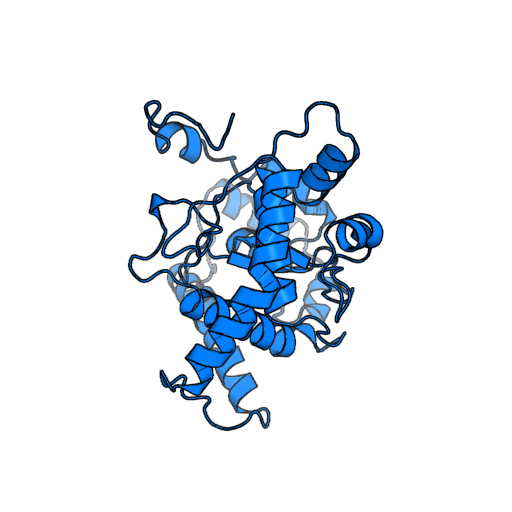.496 1.00 94.56 88 ALA A C 1
ATOM 710 O O . ALA A 1 88 ? 6.596 5.163 12.529 1.00 94.56 88 ALA A O 1
ATOM 711 N N . ALA A 1 89 ? 7.368 3.114 12.057 1.00 95.62 89 ALA A N 1
ATOM 712 C CA . ALA A 1 89 ? 6.114 2.640 11.472 1.00 95.62 89 ALA A CA 1
ATOM 713 C C . ALA A 1 89 ? 5.134 2.054 12.498 1.00 95.62 89 ALA A C 1
ATOM 715 O O . ALA A 1 89 ? 3.926 2.272 12.384 1.00 95.62 89 ALA A O 1
ATOM 716 N N . GLU A 1 90 ? 5.628 1.310 13.486 1.00 96.38 90 GLU A N 1
ATOM 717 C CA . GLU A 1 90 ? 4.824 0.545 14.446 1.00 96.38 90 GLU A CA 1
ATOM 718 C C . GLU A 1 90 ? 3.810 1.405 15.227 1.00 96.38 90 GLU A C 1
ATOM 720 O O . GLU A 1 90 ? 2.633 1.026 15.257 1.00 96.38 90 GLU A O 1
ATOM 725 N N . PRO A 1 91 ? 4.164 2.596 15.759 1.00 96.69 91 PRO A N 1
ATOM 726 C CA . PRO A 1 91 ? 3.196 3.451 16.450 1.00 96.69 91 PRO A CA 1
ATOM 727 C C . PRO A 1 91 ? 2.027 3.880 15.557 1.00 96.69 91 PRO A C 1
ATOM 729 O O . PRO A 1 91 ? 0.893 4.005 16.017 1.00 96.69 91 PRO A O 1
ATOM 732 N N . ILE A 1 92 ? 2.291 4.090 14.267 1.00 97.44 92 ILE A N 1
ATOM 733 C CA . ILE A 1 92 ? 1.298 4.550 13.292 1.00 97.44 92 ILE A CA 1
ATOM 734 C C . ILE A 1 92 ? 0.417 3.404 12.840 1.00 97.44 92 ILE A C 1
ATOM 736 O O . ILE A 1 92 ? -0.790 3.571 12.708 1.00 97.44 92 ILE A O 1
ATOM 740 N N . ILE A 1 93 ? 1.003 2.225 12.650 1.00 96.94 93 ILE A N 1
ATOM 741 C CA . ILE A 1 93 ? 0.249 1.009 12.361 1.00 96.94 93 ILE A CA 1
ATOM 742 C C . ILE A 1 93 ? -0.737 0.735 13.487 1.00 96.94 93 ILE A C 1
ATOM 744 O O . ILE A 1 93 ? -1.909 0.522 13.204 1.00 96.94 93 ILE A O 1
ATOM 748 N N . LYS A 1 94 ? -0.297 0.835 14.746 1.00 97.62 94 LYS A N 1
ATOM 749 C CA . LYS A 1 94 ? -1.181 0.680 15.900 1.00 97.62 94 LYS A CA 1
ATOM 750 C C . LYS A 1 94 ? -2.335 1.689 15.875 1.00 97.62 94 LYS A C 1
ATOM 752 O O . LYS A 1 94 ? -3.483 1.286 16.003 1.00 97.62 94 LYS A O 1
ATOM 757 N N . GLN A 1 95 ? -2.054 2.969 15.608 1.00 97.81 95 GLN A N 1
ATOM 758 C CA . GLN A 1 95 ? -3.104 3.985 15.442 1.00 97.81 95 GLN A CA 1
ATOM 759 C C . GLN A 1 95 ? -4.091 3.640 14.317 1.00 97.81 95 GLN A C 1
ATOM 761 O O . GLN A 1 95 ? -5.288 3.853 14.480 1.00 97.81 95 GLN A O 1
ATOM 766 N N . ILE A 1 96 ? -3.610 3.120 13.182 1.00 97.94 96 ILE A N 1
ATOM 767 C CA . ILE A 1 96 ? -4.462 2.712 12.055 1.00 97.94 96 ILE A CA 1
ATOM 768 C C . ILE A 1 96 ? -5.332 1.515 12.443 1.00 97.94 96 ILE A C 1
ATOM 770 O O . ILE A 1 96 ? -6.533 1.538 12.183 1.00 97.94 96 ILE A O 1
ATOM 774 N N . GLU A 1 97 ? -4.737 0.483 13.044 1.00 97.69 97 GLU A N 1
ATOM 775 C CA . GLU A 1 97 ? -5.440 -0.719 13.496 1.00 97.69 97 GLU A CA 1
ATOM 776 C C . GLU A 1 97 ? -6.516 -0.368 14.534 1.00 97.69 97 GLU A C 1
ATOM 778 O O . GLU A 1 97 ? -7.628 -0.879 14.449 1.00 97.69 97 GLU A O 1
ATOM 783 N N . ASP A 1 98 ? -6.210 0.518 15.487 1.00 97.75 98 ASP A N 1
ATOM 784 C CA . ASP A 1 98 ? -7.148 0.976 16.520 1.00 97.75 98 ASP A CA 1
ATOM 785 C C . ASP A 1 98 ? -8.262 1.858 15.942 1.00 97.75 98 ASP A C 1
ATOM 787 O O . ASP A 1 98 ? -9.430 1.672 16.266 1.00 97.75 98 ASP A O 1
ATOM 791 N N . TRP A 1 99 ? -7.936 2.789 15.040 1.00 97.06 99 TRP A N 1
ATOM 792 C CA . TRP A 1 99 ? -8.935 3.631 14.372 1.00 97.06 99 TRP A CA 1
ATOM 793 C C . TRP A 1 99 ? -9.912 2.815 13.514 1.00 97.06 99 TRP A C 1
ATOM 795 O O . TRP A 1 99 ? -11.105 3.128 13.433 1.00 97.06 99 TRP A O 1
ATOM 805 N N . ALA A 1 100 ? -9.408 1.782 12.842 1.00 96.56 100 ALA A N 1
ATOM 806 C CA . ALA A 1 100 ? -10.198 0.943 11.953 1.00 96.56 100 ALA A CA 1
ATOM 807 C C . ALA A 1 100 ? -10.920 -0.208 12.662 1.00 96.56 100 ALA A C 1
ATOM 809 O O . ALA A 1 100 ? -11.817 -0.778 12.051 1.00 96.56 100 ALA A O 1
ATOM 810 N N . ASP A 1 101 ? -10.532 -0.530 13.898 1.00 97.00 101 ASP A N 1
ATOM 811 C CA . ASP A 1 101 ? -10.903 -1.763 14.600 1.00 97.00 101 ASP A CA 1
ATOM 812 C C . ASP A 1 101 ? -10.598 -3.029 13.775 1.00 97.00 101 ASP A C 1
ATOM 814 O O . ASP A 1 101 ? -11.406 -3.939 13.614 1.00 97.00 101 ASP A O 1
ATOM 818 N N . VAL A 1 102 ? -9.402 -3.062 13.180 1.00 95.75 102 VAL A N 1
ATOM 819 C CA . VAL A 1 102 ? -8.920 -4.177 12.351 1.00 95.75 102 VAL A CA 1
ATOM 820 C C . VAL A 1 102 ? -7.516 -4.547 12.795 1.00 95.75 102 VAL A C 1
ATOM 822 O O . VAL A 1 102 ? -6.659 -3.678 12.948 1.00 95.75 102 VAL A O 1
ATOM 825 N N . ARG A 1 103 ? -7.248 -5.846 12.947 1.00 96.19 103 ARG A N 1
ATOM 826 C CA . ARG A 1 103 ? -5.904 -6.373 13.213 1.00 96.19 103 ARG A CA 1
ATOM 827 C C . ARG A 1 103 ? -5.370 -7.084 11.982 1.00 96.19 103 ARG A C 1
ATOM 829 O O . ARG A 1 103 ? -6.046 -7.940 11.415 1.00 96.19 103 ARG A O 1
ATOM 836 N N . LEU A 1 104 ? -4.157 -6.734 11.568 1.00 95.56 104 LEU A N 1
ATOM 837 C CA . LEU A 1 104 ? -3.470 -7.467 10.512 1.00 95.56 104 LEU A CA 1
ATOM 838 C C . LEU A 1 104 ? -2.838 -8.749 11.074 1.00 95.56 104 LEU A C 1
ATOM 840 O O . LEU A 1 104 ? -2.392 -8.747 12.225 1.00 95.56 104 LEU A O 1
ATOM 844 N N . PRO A 1 105 ? -2.739 -9.825 10.271 1.00 96.06 105 PRO A N 1
ATOM 845 C CA . PRO A 1 105 ? -1.956 -10.997 10.648 1.00 96.06 105 PRO A CA 1
ATOM 846 C C . PRO A 1 105 ? -0.494 -10.589 10.863 1.00 96.06 105 PRO A C 1
ATOM 848 O O . PRO A 1 105 ? 0.029 -9.755 10.124 1.00 96.06 105 PRO A O 1
ATOM 851 N N . LYS A 1 106 ? 0.179 -11.143 11.875 1.00 96.75 106 LYS A N 1
ATOM 852 C CA . LYS A 1 106 ? 1.540 -10.742 12.275 1.00 96.75 106 LYS A CA 1
ATOM 853 C C . LYS A 1 106 ? 2.449 -11.957 12.432 1.00 96.75 106 LYS A C 1
ATOM 855 O O . LYS A 1 106 ? 2.008 -13.007 12.883 1.00 96.75 106 LYS A O 1
ATOM 860 N N . ARG A 1 107 ? 3.735 -11.784 12.119 1.00 95.94 107 ARG A N 1
ATOM 861 C CA . ARG A 1 107 ? 4.823 -12.705 12.490 1.00 95.94 107 ARG A CA 1
ATOM 862 C C . ARG A 1 107 ? 5.993 -11.884 13.004 1.00 95.94 107 ARG A C 1
ATOM 864 O O . ARG A 1 107 ? 6.359 -10.907 12.359 1.00 95.94 107 ARG A O 1
ATOM 871 N N . GLU A 1 108 ? 6.521 -12.246 14.174 1.00 93.69 108 GLU A N 1
ATOM 872 C CA . GLU A 1 108 ? 7.566 -11.468 14.865 1.00 93.69 108 GLU A CA 1
ATOM 873 C C . GLU A 1 108 ? 7.198 -9.970 14.970 1.00 93.69 108 GLU A C 1
ATOM 875 O O . GLU A 1 108 ? 7.965 -9.088 14.582 1.00 93.69 108 GLU A O 1
ATOM 880 N N . ASP A 1 109 ? 5.961 -9.685 15.395 1.00 94.69 109 ASP A N 1
ATOM 881 C CA . ASP A 1 109 ? 5.338 -8.347 15.450 1.00 94.69 109 ASP A CA 1
ATOM 882 C C . ASP A 1 109 ? 5.207 -7.610 14.105 1.00 94.69 109 ASP A C 1
ATOM 884 O O . ASP A 1 109 ? 4.706 -6.486 14.048 1.00 94.69 109 ASP A O 1
ATOM 888 N N . CYS A 1 110 ? 5.620 -8.220 12.996 1.00 95.19 110 CYS A N 1
ATOM 889 C CA . CYS A 1 110 ? 5.603 -7.595 11.686 1.00 95.19 110 CYS A CA 1
ATOM 890 C C . CYS A 1 110 ? 4.271 -7.859 10.953 1.00 95.19 110 CYS A C 1
ATOM 892 O O . CYS A 1 110 ? 3.947 -9.019 10.674 1.00 95.19 110 CYS A O 1
ATOM 894 N N . PRO A 1 111 ? 3.487 -6.820 10.604 1.00 96.50 111 PRO A N 1
ATOM 895 C CA . PRO A 1 111 ? 2.138 -6.982 10.050 1.00 96.50 111 PRO A CA 1
ATOM 896 C C . PRO A 1 111 ? 2.142 -7.389 8.579 1.00 96.50 111 PRO A C 1
ATOM 898 O O . PRO A 1 111 ? 2.745 -6.725 7.748 1.00 96.50 111 PRO A O 1
ATOM 901 N N . PHE A 1 112 ? 1.409 -8.422 8.189 1.00 94.81 112 PHE A N 1
ATOM 902 C CA . PHE A 1 112 ? 1.298 -8.889 6.811 1.00 94.81 112 PHE A CA 1
ATOM 903 C C . PHE A 1 112 ? 0.085 -8.286 6.089 1.00 94.81 112 PHE A C 1
ATOM 905 O O . PHE A 1 112 ? -1.039 -8.325 6.573 1.00 94.81 112 PHE A O 1
ATOM 912 N N . ILE A 1 113 ? 0.319 -7.730 4.897 1.00 92.19 113 ILE A N 1
ATOM 913 C CA . ILE A 1 113 ? -0.706 -7.076 4.057 1.00 92.19 113 ILE A CA 1
ATOM 914 C C . ILE A 1 113 ? -1.499 -8.043 3.158 1.00 92.19 113 ILE A C 1
ATOM 916 O O . ILE A 1 113 ? -2.379 -7.608 2.411 1.00 92.19 113 ILE A O 1
ATOM 920 N N . GLY A 1 114 ? -1.122 -9.323 3.136 1.00 90.44 114 GLY A N 1
ATOM 921 C CA . GLY A 1 114 ? -1.786 -10.371 2.361 1.00 90.44 114 GLY A CA 1
ATOM 922 C C . GLY A 1 114 ? -2.641 -11.289 3.234 1.00 90.44 114 GLY A C 1
ATOM 923 O O . GLY A 1 114 ? -2.888 -10.999 4.399 1.00 90.44 114 GLY A O 1
ATOM 924 N N . LEU A 1 115 ? -3.082 -12.408 2.657 1.00 89.81 115 LEU A N 1
ATOM 925 C CA . LEU A 1 115 ? -3.753 -13.476 3.406 1.00 89.81 115 LEU A CA 1
ATOM 926 C C . LEU A 1 115 ? -2.756 -14.192 4.319 1.00 89.81 115 LEU A C 1
ATOM 928 O O . LEU A 1 115 ? -1.647 -14.474 3.882 1.00 89.81 115 LEU A O 1
ATOM 932 N N . GLU A 1 116 ? -3.150 -14.521 5.546 1.00 92.12 116 GLU A N 1
ATOM 933 C CA . GLU A 1 116 ? -2.272 -15.179 6.524 1.00 92.12 116 GLU A CA 1
ATOM 934 C C . GLU A 1 116 ? -1.622 -16.461 5.979 1.00 92.12 116 GLU A C 1
ATOM 936 O O . GLU A 1 116 ? -0.405 -16.607 6.071 1.00 92.12 116 GLU A O 1
ATOM 941 N N . ASP A 1 117 ? -2.387 -17.295 5.267 1.00 91.12 117 ASP A N 1
ATOM 942 C CA . ASP A 1 117 ? -1.909 -18.528 4.614 1.00 91.12 117 ASP A CA 1
ATOM 943 C C . ASP A 1 117 ? -0.811 -18.302 3.559 1.00 91.12 117 ASP A C 1
ATOM 945 O O . ASP A 1 117 ? -0.154 -19.238 3.109 1.00 91.12 117 ASP A O 1
ATOM 949 N N . TRP A 1 118 ? -0.631 -17.061 3.101 1.00 92.00 118 TRP A N 1
ATOM 950 C CA . TRP A 1 118 ? 0.376 -16.678 2.108 1.00 92.00 118 TRP A CA 1
ATOM 951 C C . TRP A 1 118 ? 1.560 -15.929 2.721 1.00 92.00 118 TRP A C 1
ATOM 953 O O . TRP A 1 118 ? 2.415 -15.425 1.983 1.00 92.00 118 TRP A O 1
ATOM 963 N N . MET A 1 119 ? 1.596 -15.802 4.048 1.00 93.69 119 MET A N 1
ATOM 964 C CA . MET A 1 119 ? 2.697 -15.172 4.757 1.00 93.69 119 MET A CA 1
ATOM 965 C C . MET A 1 119 ? 3.938 -16.076 4.699 1.00 93.69 119 MET A C 1
ATOM 967 O O . MET A 1 119 ? 3.859 -17.235 5.106 1.00 93.69 119 MET A O 1
ATOM 971 N N . PRO A 1 120 ? 5.093 -15.578 4.218 1.00 92.19 120 PRO A N 1
ATOM 972 C CA . PRO A 1 120 ? 6.332 -16.348 4.241 1.00 92.19 120 PRO A CA 1
ATOM 973 C C . PRO A 1 120 ? 6.723 -16.779 5.656 1.00 92.19 120 PRO A C 1
ATOM 975 O O . PRO A 1 120 ? 6.448 -16.075 6.630 1.00 92.19 120 PRO A O 1
ATOM 978 N N . GLU A 1 121 ? 7.414 -17.911 5.770 1.00 92.31 121 GLU A N 1
ATOM 979 C CA . GLU A 1 121 ? 7.838 -18.410 7.077 1.00 92.31 121 GLU A CA 1
ATOM 980 C C . GLU A 1 121 ? 8.868 -17.502 7.763 1.00 92.31 121 GLU A C 1
ATOM 982 O O . GLU A 1 121 ? 8.873 -17.362 8.984 1.00 92.31 121 GLU A O 1
ATOM 987 N N . ASP A 1 122 ? 9.702 -16.842 6.965 1.00 91.19 122 ASP A N 1
ATOM 988 C CA . ASP A 1 122 ? 10.761 -15.922 7.377 1.00 91.19 122 ASP A CA 1
ATOM 989 C C . ASP A 1 122 ? 10.304 -14.452 7.377 1.00 91.19 122 ASP A C 1
ATOM 991 O O . ASP A 1 122 ? 11.097 -13.520 7.183 1.00 91.19 122 ASP A O 1
ATOM 995 N N . TRP A 1 123 ? 8.999 -14.225 7.539 1.00 93.75 123 TRP A N 1
ATOM 996 C CA . TRP A 1 123 ? 8.432 -12.888 7.510 1.00 93.75 123 TRP A CA 1
ATOM 997 C C . TRP A 1 123 ? 8.800 -12.063 8.743 1.00 93.75 123 TRP A C 1
ATOM 999 O O . TRP A 1 123 ? 8.451 -12.418 9.863 1.00 93.75 123 TRP A O 1
ATOM 1009 N N . CYS A 1 124 ? 9.470 -10.932 8.507 1.00 94.94 124 CYS A N 1
ATOM 1010 C CA . CYS A 1 124 ? 9.942 -10.017 9.541 1.00 94.94 124 CYS A CA 1
ATOM 1011 C C . CYS A 1 124 ? 10.110 -8.585 8.996 1.00 94.94 124 CYS A C 1
ATOM 1013 O O . CYS A 1 124 ? 10.028 -8.328 7.786 1.00 94.94 124 CYS A O 1
ATOM 1015 N N . TRP A 1 125 ? 10.421 -7.640 9.887 1.00 95.19 125 TRP A N 1
ATOM 1016 C CA . TRP A 1 125 ? 10.619 -6.221 9.560 1.00 95.19 125 TRP A CA 1
ATOM 1017 C C . TRP A 1 125 ? 11.696 -5.972 8.499 1.00 95.19 125 TRP A C 1
ATOM 1019 O O . TRP A 1 125 ? 11.519 -5.134 7.612 1.00 95.19 125 TRP A O 1
ATOM 1029 N N . LEU A 1 126 ? 12.786 -6.746 8.522 1.00 93.56 126 LEU A N 1
ATOM 1030 C CA . LEU A 1 126 ? 13.860 -6.639 7.532 1.00 93.56 126 LEU A CA 1
ATOM 1031 C C . LEU A 1 126 ? 13.379 -7.002 6.118 1.00 93.56 126 LEU A C 1
ATOM 1033 O O . LEU A 1 126 ? 13.766 -6.349 5.142 1.00 93.56 126 LEU A O 1
ATOM 1037 N N . SER A 1 127 ? 12.533 -8.028 6.001 1.00 91.06 127 SER A N 1
ATOM 1038 C CA . SER A 1 127 ? 11.950 -8.461 4.727 1.00 91.06 127 SER A CA 1
ATOM 1039 C C . SER A 1 127 ? 11.060 -7.366 4.129 1.00 91.06 127 SER A C 1
ATOM 1041 O O . SER A 1 127 ? 11.171 -7.059 2.937 1.00 91.06 127 SER A O 1
ATOM 1043 N N . TYR A 1 128 ? 10.255 -6.694 4.957 1.00 90.69 128 TYR A N 1
ATOM 1044 C CA . TYR A 1 128 ? 9.436 -5.557 4.525 1.00 90.69 128 TYR A CA 1
ATOM 1045 C C . TYR A 1 128 ? 10.234 -4.331 4.126 1.00 90.69 128 TYR A C 1
ATOM 1047 O O . TYR A 1 128 ? 9.965 -3.749 3.072 1.00 90.69 128 TYR A O 1
ATOM 1055 N N . TYR A 1 129 ? 11.201 -3.941 4.956 1.00 92.62 129 TYR A N 1
ATOM 1056 C CA . TYR A 1 129 ? 12.059 -2.793 4.696 1.00 92.62 129 TYR A CA 1
ATOM 1057 C C . TYR A 1 129 ? 12.693 -2.912 3.305 1.00 92.62 129 TYR A C 1
ATOM 1059 O O . TYR A 1 129 ? 12.524 -2.041 2.446 1.00 92.62 129 TYR A O 1
ATOM 1067 N N . LYS A 1 130 ? 13.305 -4.069 3.020 1.00 91.19 130 LYS A N 1
ATOM 1068 C CA . LYS A 1 130 ? 13.880 -4.377 1.702 1.00 91.19 130 LYS A CA 1
ATOM 1069 C C . LYS A 1 130 ? 12.841 -4.329 0.593 1.00 91.19 130 LYS A C 1
ATOM 1071 O O . LYS A 1 130 ? 13.098 -3.772 -0.476 1.00 91.19 130 LYS A O 1
ATOM 1076 N N . PHE A 1 131 ? 11.669 -4.910 0.829 1.00 91.56 131 PHE A N 1
ATOM 1077 C CA . PHE A 1 131 ? 10.600 -4.907 -0.155 1.00 91.56 131 PHE A CA 1
ATOM 1078 C C . PHE A 1 131 ? 10.184 -3.476 -0.532 1.00 91.56 131 PHE A C 1
ATOM 1080 O O . PHE A 1 131 ? 10.115 -3.171 -1.725 1.00 91.56 131 PHE A O 1
ATOM 1087 N N . PHE A 1 132 ? 9.967 -2.582 0.438 1.00 93.56 132 PHE A N 1
ATOM 1088 C CA . PHE A 1 132 ? 9.531 -1.208 0.168 1.00 93.56 132 PHE A CA 1
ATOM 1089 C C . PHE A 1 132 ? 10.626 -0.299 -0.377 1.00 93.56 132 PHE A C 1
ATOM 1091 O O . PHE A 1 132 ? 10.311 0.532 -1.230 1.00 93.56 132 PHE A O 1
ATOM 1098 N N . ILE A 1 133 ? 11.899 -0.508 -0.025 1.00 93.19 133 ILE A N 1
ATOM 1099 C CA . ILE A 1 133 ? 12.997 0.168 -0.733 1.00 93.19 133 ILE A CA 1
ATOM 1100 C C . ILE A 1 133 ? 12.968 -0.191 -2.217 1.00 93.19 133 ILE A C 1
ATOM 1102 O O . ILE A 1 133 ? 12.934 0.695 -3.068 1.00 93.19 133 ILE A O 1
ATOM 1106 N N . LEU A 1 134 ? 12.872 -1.481 -2.552 1.00 91.31 134 LEU A N 1
ATOM 1107 C CA . LEU A 1 134 ? 12.814 -1.911 -3.952 1.00 91.31 134 LEU A CA 1
ATOM 1108 C C . LEU A 1 134 ? 11.588 -1.349 -4.685 1.00 91.31 134 LEU A C 1
ATOM 1110 O O . LEU A 1 134 ? 11.641 -1.117 -5.897 1.00 91.31 134 LEU A O 1
ATOM 1114 N N . ARG A 1 135 ? 10.463 -1.135 -3.988 1.00 90.81 135 ARG A N 1
ATOM 1115 C CA . ARG A 1 135 ? 9.289 -0.472 -4.574 1.00 90.81 135 ARG A CA 1
ATOM 1116 C C . ARG A 1 135 ? 9.529 1.016 -4.798 1.00 90.81 135 ARG A C 1
ATOM 1118 O O . ARG A 1 135 ? 9.224 1.487 -5.895 1.00 90.81 135 ARG A O 1
ATOM 1125 N N . ARG A 1 136 ? 10.111 1.719 -3.825 1.00 92.31 136 ARG A N 1
ATOM 1126 C CA . ARG A 1 136 ? 10.505 3.125 -3.955 1.00 92.31 136 ARG A CA 1
ATOM 1127 C C . ARG A 1 136 ? 11.474 3.319 -5.119 1.00 92.31 136 ARG A C 1
ATOM 1129 O O . ARG A 1 136 ? 11.221 4.153 -5.978 1.00 92.31 136 ARG A O 1
ATOM 1136 N N . ASP A 1 137 ? 12.515 2.498 -5.215 1.00 90.00 137 ASP A N 1
ATOM 1137 C CA . ASP A 1 137 ? 13.514 2.581 -6.286 1.00 90.00 137 ASP A CA 1
ATOM 1138 C C . ASP A 1 137 ? 12.886 2.391 -7.666 1.00 90.00 137 ASP A C 1
ATOM 1140 O O . ASP A 1 137 ? 13.195 3.117 -8.613 1.00 90.00 137 ASP A O 1
ATOM 1144 N N . ARG A 1 138 ? 11.942 1.450 -7.792 1.00 87.31 138 ARG A N 1
ATOM 1145 C CA . ARG A 1 138 ? 11.170 1.282 -9.029 1.00 87.31 138 ARG A CA 1
ATOM 1146 C C . ARG A 1 138 ? 10.319 2.510 -9.326 1.00 87.31 138 ARG A C 1
ATOM 1148 O O . ARG A 1 138 ? 10.304 2.954 -10.470 1.00 87.31 138 ARG A O 1
ATOM 1155 N N . MET A 1 139 ? 9.621 3.063 -8.335 1.00 87.31 139 MET A N 1
ATOM 1156 C CA . MET A 1 139 ? 8.858 4.299 -8.525 1.00 87.31 139 MET A CA 1
ATOM 1157 C C . MET A 1 139 ? 9.764 5.425 -9.026 1.00 87.31 139 MET A C 1
ATOM 1159 O O . MET A 1 139 ? 9.460 6.004 -10.066 1.00 87.31 139 MET A O 1
ATOM 1163 N N . THR A 1 140 ? 10.919 5.626 -8.397 1.00 87.50 140 THR A N 1
ATOM 1164 C CA . THR A 1 140 ? 11.938 6.589 -8.828 1.00 87.50 140 THR A CA 1
ATOM 1165 C C . THR A 1 140 ? 12.366 6.343 -10.278 1.00 87.50 140 THR A C 1
ATOM 1167 O O . THR A 1 140 ? 12.363 7.265 -11.087 1.00 87.50 140 THR A O 1
ATOM 1170 N N . CYS A 1 141 ? 12.668 5.099 -10.662 1.00 85.00 141 CYS A N 1
ATOM 1171 C CA . CYS A 1 141 ? 13.138 4.783 -12.015 1.00 85.00 141 CYS A CA 1
ATOM 1172 C C . CYS A 1 141 ? 12.071 4.991 -13.104 1.00 85.00 141 CYS A C 1
ATOM 1174 O O . CYS A 1 141 ? 12.386 5.452 -14.201 1.00 85.00 141 CYS A O 1
ATOM 1176 N N . TYR A 1 142 ? 10.815 4.621 -12.837 1.00 81.81 142 TYR A N 1
ATOM 1177 C CA . TYR A 1 142 ? 9.760 4.617 -13.860 1.00 81.81 142 TYR A CA 1
ATOM 1178 C C . TYR A 1 142 ? 8.874 5.865 -13.846 1.00 81.81 142 TYR A C 1
ATOM 1180 O O . TYR A 1 142 ? 8.309 6.218 -14.883 1.00 81.81 142 TYR A O 1
ATOM 1188 N N . CYS A 1 143 ? 8.729 6.522 -12.695 1.00 80.12 143 CYS A N 1
ATOM 1189 C CA . CYS A 1 143 ? 7.751 7.592 -12.485 1.00 80.12 143 CYS A CA 1
ATOM 1190 C C . CYS A 1 143 ? 8.395 8.986 -12.424 1.00 80.12 143 CYS A C 1
ATOM 1192 O O . CYS A 1 143 ? 7.733 9.951 -12.816 1.00 80.12 143 CYS A O 1
ATOM 1194 N N . ASN A 1 144 ? 9.697 9.100 -12.106 1.00 82.88 144 ASN A N 1
ATOM 1195 C CA . ASN A 1 144 ? 10.404 10.397 -12.061 1.00 82.88 144 ASN A CA 1
ATOM 1196 C C . ASN A 1 144 ? 10.596 11.074 -13.415 1.00 82.88 144 ASN A C 1
ATOM 1198 O O . ASN A 1 144 ? 11.179 12.150 -13.497 1.00 82.88 144 ASN A O 1
ATOM 1202 N N . ARG A 1 145 ? 10.081 10.483 -14.493 1.00 76.38 145 ARG A N 1
ATOM 1203 C CA . ARG A 1 145 ? 10.102 11.117 -15.807 1.00 76.38 145 ARG A CA 1
ATOM 1204 C C . ARG A 1 145 ? 9.309 12.428 -15.843 1.00 76.38 145 ARG A C 1
ATOM 1206 O O . ARG A 1 145 ? 9.664 13.305 -16.620 1.00 76.38 145 ARG A O 1
ATOM 1213 N N . ALA A 1 146 ? 8.218 12.519 -15.082 1.00 75.12 146 ALA A N 1
ATOM 1214 C CA . ALA A 1 146 ? 7.349 13.698 -15.064 1.00 75.12 146 ALA A CA 1
ATOM 1215 C C . ALA A 1 146 ? 7.372 14.421 -13.716 1.00 75.12 146 ALA A C 1
ATOM 1217 O O . ALA A 1 146 ? 7.383 15.645 -13.691 1.00 75.12 146 ALA A O 1
ATOM 1218 N N . HIS A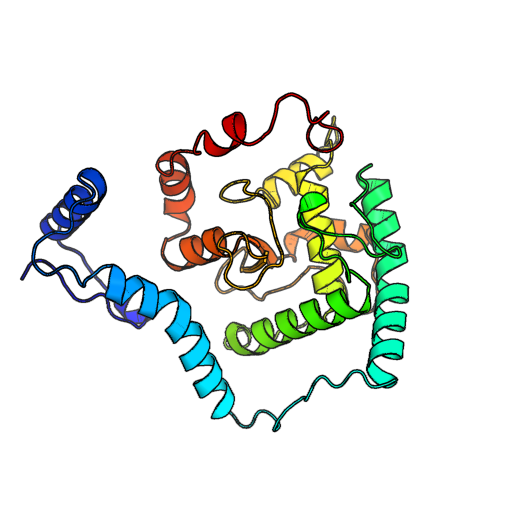 1 147 ? 7.397 13.669 -12.612 1.00 84.75 147 HIS A N 1
ATOM 1219 C CA . HIS A 1 147 ? 7.349 14.223 -11.261 1.00 84.75 147 HIS A CA 1
ATOM 1220 C C . HIS A 1 147 ? 8.265 13.425 -10.337 1.00 84.75 147 HIS A C 1
ATOM 1222 O O . HIS A 1 147 ? 8.196 12.198 -10.383 1.00 84.75 147 HIS A O 1
ATOM 1228 N N . PRO A 1 148 ? 9.076 14.063 -9.480 1.00 88.06 148 PRO A N 1
ATOM 1229 C CA . PRO A 1 148 ? 9.955 13.339 -8.571 1.00 88.06 148 PRO A CA 1
ATOM 1230 C C . PRO A 1 148 ? 9.161 12.540 -7.527 1.00 88.06 148 PRO A C 1
ATOM 1232 O O . PRO A 1 148 ? 8.176 13.030 -6.972 1.00 88.06 148 PRO A O 1
ATOM 1235 N N . THR A 1 149 ? 9.608 11.324 -7.219 1.00 86.81 149 THR A N 1
ATOM 1236 C CA . THR A 1 149 ? 9.188 10.572 -6.033 1.00 86.81 149 THR A CA 1
ATOM 1237 C C . THR A 1 149 ? 9.666 11.316 -4.792 1.00 86.81 149 THR A C 1
ATOM 1239 O O . THR A 1 149 ? 10.868 11.434 -4.564 1.00 86.81 149 THR A O 1
ATOM 1242 N N . VAL A 1 150 ? 8.715 11.819 -4.006 1.00 90.00 150 VAL A N 1
ATOM 1243 C CA . VAL A 1 150 ? 8.978 12.509 -2.731 1.00 90.00 150 VAL A CA 1
ATOM 1244 C C . VAL A 1 150 ? 8.823 11.585 -1.526 1.00 90.00 150 VAL A C 1
ATOM 1246 O O . VAL A 1 150 ? 9.373 11.873 -0.472 1.00 90.00 150 VAL A O 1
ATOM 1249 N N . ASP A 1 151 ? 8.104 10.474 -1.694 1.00 91.38 151 ASP A N 1
ATOM 1250 C CA . ASP A 1 151 ? 7.866 9.495 -0.640 1.00 91.38 151 ASP A CA 1
ATOM 1251 C C . ASP A 1 151 ? 9.123 8.656 -0.336 1.00 91.38 151 ASP A C 1
ATOM 1253 O O . ASP A 1 151 ? 9.954 8.360 -1.213 1.00 91.38 151 ASP A O 1
ATOM 1257 N N . ASP A 1 152 ? 9.241 8.226 0.917 1.00 92.31 152 ASP A N 1
ATOM 1258 C CA . ASP A 1 152 ? 10.244 7.269 1.369 1.00 92.31 152 ASP A CA 1
ATOM 1259 C C . ASP A 1 152 ? 9.644 5.859 1.524 1.00 92.31 152 ASP A C 1
ATOM 1261 O O . ASP A 1 152 ? 8.483 5.597 1.200 1.00 92.31 152 ASP A O 1
ATOM 1265 N N . ALA A 1 153 ? 10.468 4.899 1.943 1.00 92.75 153 ALA A N 1
ATOM 1266 C CA . ALA A 1 153 ? 10.011 3.524 2.117 1.00 92.75 153 ALA A CA 1
ATOM 1267 C C . ALA A 1 153 ? 8.983 3.387 3.256 1.00 92.75 153 ALA A C 1
ATOM 1269 O O . ALA A 1 153 ? 8.105 2.528 3.163 1.00 92.75 153 ALA A O 1
ATOM 1270 N N . ILE A 1 154 ? 9.081 4.216 4.302 1.00 94.31 154 ILE A N 1
ATOM 1271 C CA . ILE A 1 154 ? 8.219 4.168 5.489 1.00 94.31 154 ILE A CA 1
ATOM 1272 C C . ILE A 1 154 ? 6.825 4.668 5.119 1.00 94.31 154 ILE A C 1
ATOM 1274 O O . ILE A 1 154 ? 5.844 3.958 5.338 1.00 94.31 154 ILE A O 1
ATOM 1278 N N . THR A 1 155 ? 6.714 5.834 4.479 1.00 95.12 155 THR A N 1
ATOM 1279 C CA . THR A 1 155 ? 5.412 6.383 4.076 1.00 95.12 155 THR A CA 1
ATOM 1280 C C . THR A 1 155 ? 4.713 5.486 3.060 1.00 95.12 155 THR A C 1
ATOM 1282 O O . THR A 1 155 ? 3.501 5.286 3.151 1.00 95.12 155 THR A O 1
ATOM 1285 N N . LEU A 1 156 ? 5.455 4.872 2.127 1.00 94.81 156 LEU A N 1
ATOM 1286 C CA . LEU A 1 156 ? 4.898 3.886 1.193 1.00 94.81 156 LEU A CA 1
ATOM 1287 C C . LEU A 1 156 ? 4.368 2.639 1.906 1.00 94.81 156 LEU A C 1
ATOM 1289 O O . LEU A 1 156 ? 3.329 2.104 1.513 1.00 94.81 156 LEU A O 1
ATOM 1293 N N . PHE A 1 157 ? 5.080 2.168 2.925 1.00 94.81 157 PHE A N 1
ATOM 1294 C CA . PHE A 1 157 ? 4.687 1.003 3.706 1.00 94.81 157 PHE A CA 1
ATOM 1295 C C . PHE A 1 157 ? 3.439 1.266 4.545 1.00 94.81 157 PHE A C 1
ATOM 1297 O O . PHE A 1 157 ? 2.467 0.515 4.443 1.00 94.81 157 PHE A O 1
ATOM 1304 N N . ILE A 1 158 ? 3.423 2.362 5.301 1.00 96.12 158 ILE A N 1
ATOM 1305 C CA . ILE A 1 158 ? 2.275 2.748 6.126 1.00 96.12 158 ILE A CA 1
ATOM 1306 C C . ILE A 1 158 ? 1.054 3.013 5.240 1.00 96.12 158 ILE A C 1
ATOM 1308 O O . ILE A 1 158 ? -0.041 2.546 5.543 1.00 96.12 158 ILE A O 1
ATOM 1312 N N . GLU A 1 159 ? 1.229 3.683 4.097 1.00 96.56 159 GLU A N 1
ATOM 1313 C CA . GLU A 1 159 ? 0.150 3.867 3.125 1.00 96.56 159 GLU A CA 1
ATOM 1314 C C . GLU A 1 159 ? -0.373 2.530 2.586 1.00 96.56 159 GLU A C 1
ATOM 1316 O O . GLU A 1 159 ? -1.573 2.373 2.360 1.00 96.56 159 GLU A O 1
ATOM 1321 N N . CYS A 1 160 ? 0.508 1.546 2.394 1.00 95.81 160 CYS A N 1
ATOM 1322 C CA . CYS A 1 160 ? 0.098 0.209 1.996 1.00 95.81 160 CYS A CA 1
ATOM 1323 C C . CYS A 1 160 ? -0.787 -0.459 3.050 1.00 95.81 160 CYS A C 1
ATOM 1325 O O . CYS A 1 160 ? -1.837 -0.996 2.695 1.00 95.81 160 CYS A O 1
ATOM 1327 N N . ILE A 1 161 ? -0.389 -0.393 4.320 1.00 95.94 161 ILE A N 1
ATOM 1328 C CA . ILE A 1 161 ? -1.171 -0.908 5.448 1.00 95.94 161 ILE A CA 1
ATOM 1329 C C . ILE A 1 161 ? -2.517 -0.194 5.544 1.00 95.94 161 ILE A C 1
ATOM 1331 O O . ILE A 1 161 ? -3.555 -0.855 5.539 1.00 95.94 161 ILE A O 1
ATOM 1335 N N . LEU A 1 162 ? -2.514 1.141 5.523 1.00 96.62 162 LEU A N 1
ATOM 1336 C CA . LEU A 1 162 ? -3.725 1.953 5.596 1.00 96.62 162 LEU A CA 1
ATOM 1337 C C . LEU A 1 162 ? -4.716 1.576 4.490 1.00 96.62 162 LEU A C 1
ATOM 1339 O O . LEU A 1 162 ? -5.883 1.318 4.766 1.00 96.62 162 LEU A O 1
ATOM 1343 N N . GLN A 1 163 ? -4.264 1.482 3.234 1.00 95.69 163 GLN A N 1
ATOM 1344 C CA . GLN A 1 163 ? -5.148 1.111 2.125 1.00 95.69 163 GLN A CA 1
ATOM 1345 C C . GLN A 1 163 ? -5.641 -0.336 2.191 1.00 95.69 163 GLN A C 1
ATOM 1347 O O . GLN A 1 163 ? -6.683 -0.628 1.610 1.00 95.69 163 GLN A O 1
ATOM 1352 N N . VAL A 1 164 ? -4.903 -1.255 2.818 1.00 93.62 164 VAL A N 1
ATOM 1353 C CA . VAL A 1 164 ? -5.370 -2.631 3.039 1.00 93.62 164 VAL A CA 1
ATOM 1354 C C . VAL A 1 164 ? -6.442 -2.655 4.120 1.00 93.62 164 VAL A C 1
ATOM 1356 O O . VAL A 1 164 ? -7.510 -3.203 3.870 1.00 93.62 164 VAL A O 1
ATOM 1359 N N . ILE A 1 165 ? -6.211 -1.983 5.246 1.00 95.00 165 ILE A N 1
ATOM 1360 C CA . ILE A 1 165 ? -7.160 -1.899 6.360 1.00 95.00 165 ILE A CA 1
ATOM 1361 C C . ILE A 1 165 ? -8.452 -1.180 5.950 1.00 95.00 165 ILE A C 1
ATOM 1363 O O . ILE A 1 165 ? -9.534 -1.715 6.160 1.00 95.00 165 ILE A O 1
ATOM 1367 N N . ILE A 1 166 ? -8.363 -0.040 5.251 1.00 94.50 166 ILE A N 1
ATOM 1368 C CA . ILE A 1 166 ? -9.530 0.710 4.739 1.00 94.50 166 ILE A CA 1
ATOM 1369 C C . ILE A 1 166 ? -10.491 -0.179 3.929 1.00 94.50 166 ILE A C 1
ATOM 1371 O O . ILE A 1 166 ? -11.684 0.102 3.837 1.00 94.50 166 ILE A O 1
ATOM 1375 N N . ARG A 1 167 ? -9.986 -1.246 3.301 1.00 90.12 167 ARG A N 1
ATOM 1376 C CA . ARG A 1 167 ? -10.799 -2.139 2.463 1.00 90.12 167 ARG A CA 1
ATOM 1377 C C . ARG A 1 167 ? -11.596 -3.167 3.234 1.00 90.12 167 ARG A C 1
ATOM 1379 O O . ARG A 1 167 ? -12.552 -3.675 2.664 1.00 90.12 167 ARG A O 1
ATOM 1386 N N . VAL A 1 168 ? -11.149 -3.510 4.432 1.00 90.19 168 VAL A N 1
ATOM 1387 C CA . VAL A 1 168 ? -11.740 -4.576 5.247 1.00 90.19 168 VAL A CA 1
ATOM 1388 C C . VAL A 1 168 ? -12.374 -4.035 6.523 1.00 90.19 168 VAL A C 1
ATOM 1390 O O . VAL A 1 168 ? -13.097 -4.767 7.176 1.00 90.19 168 VAL A O 1
ATOM 1393 N N . MET A 1 169 ? -12.123 -2.770 6.876 1.00 94.06 169 MET A N 1
ATOM 1394 C CA . MET A 1 169 ? -12.741 -2.149 8.044 1.00 94.06 169 MET A CA 1
ATOM 1395 C C . MET A 1 169 ? -14.259 -2.060 7.892 1.00 94.06 169 MET A C 1
ATOM 1397 O O . MET A 1 169 ? -14.766 -1.693 6.821 1.00 94.06 169 MET A O 1
ATOM 1401 N N . ASP A 1 170 ? -14.960 -2.294 8.998 1.00 93.75 170 ASP A N 1
ATOM 1402 C CA . ASP A 1 170 ? -16.354 -1.903 9.109 1.00 93.75 170 ASP A CA 1
ATOM 1403 C C . ASP A 1 170 ? -16.442 -0.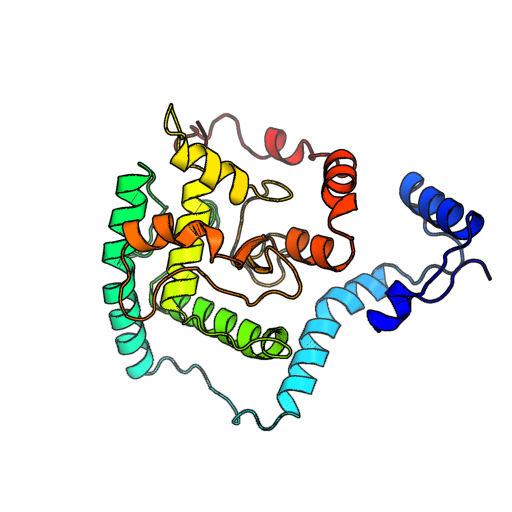371 9.156 1.00 93.75 170 ASP A C 1
ATOM 1405 O O . ASP A 1 170 ? -15.738 0.325 9.899 1.00 93.75 170 ASP A O 1
ATOM 1409 N N . CYS A 1 171 ? -17.292 0.167 8.290 1.00 94.69 171 CYS A N 1
ATOM 1410 C CA . CYS A 1 171 ? -17.536 1.596 8.213 1.00 94.69 171 CYS A CA 1
ATOM 1411 C C . CYS A 1 171 ? -18.731 2.032 9.070 1.00 94.69 171 CYS A C 1
ATOM 1413 O O . CYS A 1 171 ? -18.862 3.230 9.311 1.00 94.69 171 CYS A O 1
ATOM 1415 N N . GLY A 1 172 ? -19.616 1.120 9.493 1.00 93.75 172 GLY A N 1
ATOM 1416 C CA . GLY A 1 172 ? -20.829 1.439 10.247 1.00 93.75 172 GLY A CA 1
ATOM 1417 C C . GLY A 1 172 ? -21.590 2.649 9.681 1.00 93.75 172 GLY A C 1
ATOM 1418 O O . GLY A 1 172 ? -21.942 2.712 8.496 1.00 93.75 172 GLY A O 1
ATOM 1419 N N . SER A 1 173 ? -21.817 3.659 10.522 1.00 94.62 173 SER A N 1
ATOM 1420 C CA . SER A 1 173 ? -22.404 4.953 10.143 1.00 94.62 173 SER A CA 1
ATOM 1421 C C . SER A 1 173 ? -21.375 6.062 9.865 1.00 94.62 173 SER A C 1
ATOM 1423 O O . SER A 1 173 ? -21.776 7.197 9.633 1.00 94.62 173 SER A O 1
ATOM 1425 N N . ASP A 1 174 ? -20.072 5.771 9.866 1.00 96.06 174 ASP A N 1
ATOM 1426 C CA . ASP A 1 174 ? -19.010 6.766 9.675 1.00 96.06 174 ASP A CA 1
ATOM 1427 C C . ASP A 1 174 ? -18.820 7.112 8.183 1.00 96.06 174 ASP A C 1
ATOM 1429 O O . ASP A 1 174 ? -18.301 6.331 7.375 1.00 96.06 174 ASP A O 1
ATOM 1433 N N . ASP A 1 175 ? -19.228 8.325 7.808 1.00 95.06 175 ASP A N 1
ATOM 1434 C CA . ASP A 1 175 ? -19.131 8.831 6.436 1.00 95.06 175 ASP A CA 1
ATOM 1435 C C . ASP A 1 175 ? -17.691 9.013 5.942 1.00 95.06 175 ASP A C 1
ATOM 1437 O O . ASP A 1 175 ? -17.429 8.894 4.738 1.00 95.06 175 ASP A O 1
ATOM 1441 N N . ILE A 1 176 ? -16.741 9.303 6.834 1.00 92.62 176 ILE A N 1
ATOM 1442 C CA . ILE A 1 176 ? -15.326 9.456 6.479 1.00 92.62 176 ILE A CA 1
ATOM 1443 C C . ILE A 1 176 ? -14.773 8.090 6.081 1.00 92.62 176 ILE A C 1
ATOM 1445 O O . ILE A 1 176 ? -14.182 7.956 5.001 1.00 92.62 176 ILE A O 1
ATOM 1449 N N . LYS A 1 177 ? -15.034 7.062 6.897 1.00 95.06 177 LYS A N 1
ATOM 1450 C CA . LYS A 1 177 ? -14.658 5.673 6.599 1.00 95.06 177 LYS A CA 1
ATOM 1451 C C . LYS A 1 177 ? -15.265 5.199 5.278 1.00 95.06 177 LYS A C 1
ATOM 1453 O O . LYS A 1 177 ? -14.526 4.716 4.418 1.00 95.06 177 LYS A O 1
ATOM 1458 N N . LYS A 1 178 ? -16.557 5.456 5.036 1.00 95.12 178 LYS A N 1
ATOM 1459 C CA . LYS A 1 178 ? -17.227 5.123 3.760 1.00 95.12 178 LYS A CA 1
ATOM 1460 C C . LYS A 1 178 ? -16.586 5.813 2.559 1.00 95.12 178 LYS A C 1
ATOM 1462 O O . LYS A 1 178 ? -16.320 5.172 1.540 1.00 95.12 178 LYS A O 1
ATOM 1467 N N . LYS A 1 179 ? -16.306 7.119 2.653 1.00 93.62 179 LYS A N 1
ATOM 1468 C CA . LYS A 1 179 ? -15.640 7.877 1.575 1.00 93.62 179 LYS A CA 1
ATOM 1469 C C . LYS A 1 179 ? -14.250 7.318 1.276 1.00 93.62 179 LYS A C 1
ATOM 1471 O O . LYS A 1 179 ? -13.886 7.178 0.106 1.00 93.62 179 LYS A O 1
ATOM 1476 N N . LEU A 1 180 ? -13.486 6.965 2.308 1.00 93.75 180 LEU A N 1
ATOM 1477 C CA . LEU A 1 180 ? -12.171 6.343 2.163 1.00 93.75 180 LEU A CA 1
ATOM 1478 C C . LEU A 1 180 ? -12.266 4.954 1.531 1.00 93.75 180 LEU A C 1
ATOM 1480 O O . LEU A 1 180 ? -11.558 4.684 0.559 1.00 93.75 180 LEU A O 1
ATOM 1484 N N . GLN A 1 181 ? -13.162 4.097 2.014 1.00 92.81 181 GLN A N 1
ATOM 1485 C CA . GLN A 1 181 ? -13.353 2.756 1.470 1.00 92.81 181 GLN A CA 1
ATOM 1486 C C . GLN A 1 181 ? -13.757 2.809 -0.008 1.00 92.81 181 GLN A C 1
ATOM 1488 O O . GLN A 1 181 ? -13.134 2.148 -0.843 1.00 92.81 181 GLN A O 1
ATOM 1493 N N . ASN A 1 182 ? -14.693 3.693 -0.366 1.00 90.56 182 ASN A N 1
ATOM 1494 C CA . ASN A 1 182 ? -15.086 3.933 -1.755 1.00 90.56 182 ASN A CA 1
ATOM 1495 C C . ASN A 1 182 ? -13.915 4.422 -2.612 1.00 90.56 182 ASN A C 1
ATOM 1497 O O . ASN A 1 182 ? -13.687 3.907 -3.708 1.00 90.56 182 ASN A O 1
ATOM 1501 N N . LYS A 1 183 ? -13.113 5.363 -2.100 1.00 91.12 183 LYS A N 1
ATOM 1502 C CA . LYS A 1 183 ? -11.907 5.830 -2.789 1.00 91.12 183 LYS A CA 1
ATOM 1503 C C . LYS A 1 183 ? -10.900 4.694 -2.989 1.00 91.12 183 LYS A C 1
ATOM 1505 O O . LYS A 1 183 ? -10.278 4.607 -4.045 1.00 91.12 183 LYS A O 1
ATOM 1510 N N . HIS A 1 184 ? -10.676 3.830 -2.007 1.00 88.62 184 HIS A N 1
ATOM 1511 C CA . HIS A 1 184 ? -9.618 2.811 -2.047 1.00 88.62 184 HIS A CA 1
ATOM 1512 C C . HIS A 1 184 ? -10.080 1.420 -2.513 1.00 88.62 184 HIS A C 1
ATOM 1514 O O . HIS A 1 184 ? -9.270 0.479 -2.504 1.00 88.62 184 HIS A O 1
ATOM 1520 N N . LYS A 1 185 ? -11.325 1.304 -2.997 1.00 81.00 185 LYS A N 1
ATOM 1521 C CA . LYS A 1 185 ? -11.897 0.082 -3.572 1.00 81.00 185 LYS A CA 1
ATOM 1522 C C . LYS A 1 185 ? -11.003 -0.479 -4.686 1.00 81.00 185 LYS A C 1
ATOM 1524 O O . LYS A 1 185 ? -10.502 0.247 -5.548 1.00 81.00 185 LYS A O 1
ATOM 1529 N N . LYS A 1 186 ? -10.745 -1.790 -4.643 1.00 69.44 186 LYS A N 1
ATOM 1530 C CA . LYS A 1 186 ? -9.932 -2.488 -5.653 1.00 69.44 186 LYS A CA 1
ATOM 1531 C C . LYS A 1 186 ? -10.712 -2.604 -6.961 1.00 69.44 186 LYS A C 1
ATOM 1533 O O . LYS A 1 186 ? -11.913 -2.831 -6.948 1.00 69.44 186 LYS A O 1
ATOM 1538 N N . PHE A 1 187 ? -9.991 -2.572 -8.081 1.00 65.50 187 PHE A N 1
ATOM 1539 C CA . PHE A 1 187 ? -10.568 -2.818 -9.406 1.00 65.50 187 PHE A CA 1
ATOM 1540 C C . PHE A 1 187 ? -11.238 -4.204 -9.505 1.00 65.50 187 PHE A C 1
ATOM 1542 O O . PHE A 1 187 ? -12.319 -4.302 -10.063 1.00 65.50 187 PHE A O 1
ATOM 1549 N N . LEU A 1 188 ? -10.642 -5.258 -8.931 1.00 66.56 188 LEU A N 1
ATOM 1550 C CA . LEU A 1 188 ? -11.188 -6.628 -8.995 1.00 66.56 188 LEU A CA 1
ATOM 1551 C C . LEU A 1 188 ? -11.481 -7.253 -7.627 1.00 66.56 188 LEU A C 1
ATOM 1553 O O . LEU A 1 188 ? -11.762 -8.439 -7.557 1.00 66.56 188 LEU A O 1
ATOM 1557 N N . CYS A 1 189 ? -11.319 -6.507 -6.529 1.00 75.94 189 CYS A N 1
ATOM 1558 C CA . CYS A 1 189 ? -11.429 -7.032 -5.154 1.00 75.94 189 CYS A CA 1
ATOM 1559 C C . CYS A 1 189 ? -10.548 -8.254 -4.814 1.00 75.94 189 CYS A C 1
ATOM 1561 O O . CYS A 1 189 ? -10.625 -8.770 -3.709 1.00 75.94 189 CYS A O 1
ATOM 1563 N N . LEU A 1 190 ? -9.628 -8.646 -5.697 1.00 82.81 190 LEU A N 1
ATOM 1564 C CA . LEU A 1 190 ? -8.764 -9.807 -5.511 1.00 82.81 190 LEU A CA 1
ATOM 1565 C C . LEU A 1 190 ? -7.785 -9.636 -4.334 1.00 82.81 190 LEU A C 1
ATOM 1567 O O . LEU A 1 190 ? -7.306 -8.515 -4.087 1.00 82.81 190 LEU A O 1
ATOM 1571 N N . PRO A 1 191 ? -7.446 -10.724 -3.619 1.00 87.25 191 PRO A N 1
ATOM 1572 C CA . PRO A 1 191 ? -6.474 -10.706 -2.540 1.00 87.25 191 PRO A CA 1
ATOM 1573 C C . PRO A 1 191 ? -5.109 -10.284 -3.076 1.00 87.25 191 PRO A C 1
ATOM 1575 O O . PRO A 1 191 ? -4.770 -10.483 -4.243 1.00 87.25 191 PRO A O 1
ATOM 1578 N N . ILE A 1 192 ? -4.346 -9.628 -2.212 1.00 90.62 192 ILE A N 1
ATOM 1579 C CA . ILE A 1 192 ? -2.991 -9.187 -2.518 1.00 90.62 192 ILE A CA 1
ATOM 1580 C C . ILE A 1 192 ? -2.035 -10.249 -1.990 1.00 90.62 192 ILE A C 1
ATOM 1582 O O . ILE A 1 192 ? -2.205 -10.738 -0.877 1.00 90.62 192 ILE A O 1
ATOM 1586 N N . ASN A 1 193 ? -1.001 -10.560 -2.763 1.00 91.06 193 ASN A N 1
ATOM 1587 C CA . ASN A 1 193 ? 0.173 -11.259 -2.256 1.00 91.06 193 ASN A CA 1
ATOM 1588 C C . ASN A 1 193 ? 1.444 -10.467 -2.557 1.00 91.06 193 ASN A C 1
ATOM 1590 O O . ASN A 1 193 ? 1.425 -9.477 -3.283 1.00 91.06 193 ASN A O 1
ATOM 1594 N N . ILE A 1 194 ? 2.567 -10.875 -1.982 1.00 90.56 194 ILE A N 1
ATOM 1595 C CA . ILE A 1 194 ? 3.870 -10.234 -2.225 1.00 90.56 194 ILE A CA 1
ATOM 1596 C C . ILE A 1 194 ? 4.766 -11.054 -3.158 1.00 90.56 194 ILE A C 1
ATOM 1598 O O . ILE A 1 194 ? 5.845 -10.595 -3.539 1.00 90.56 194 ILE A O 1
ATOM 1602 N N . VAL A 1 195 ? 4.302 -12.239 -3.567 1.00 88.62 195 VAL A N 1
ATOM 1603 C CA . VAL A 1 195 ? 5.043 -13.180 -4.410 1.00 88.62 195 VAL A CA 1
ATOM 1604 C C . VAL A 1 195 ? 5.330 -12.542 -5.764 1.00 88.62 195 VAL A C 1
ATOM 1606 O O . VAL A 1 195 ? 4.428 -12.121 -6.488 1.00 88.62 195 VAL A O 1
ATOM 1609 N N . LYS A 1 196 ? 6.608 -12.443 -6.123 1.00 86.00 196 LYS A N 1
ATOM 1610 C CA . LYS A 1 196 ? 7.029 -11.870 -7.404 1.00 86.00 196 LYS A CA 1
ATOM 1611 C C . LYS A 1 196 ? 6.512 -12.730 -8.564 1.00 86.00 196 LYS A C 1
ATOM 1613 O O . LYS A 1 196 ? 6.628 -13.944 -8.529 1.00 86.00 196 LYS A O 1
ATOM 1618 N N . GLY A 1 197 ? 5.992 -12.088 -9.611 1.00 86.31 197 GLY A N 1
ATOM 1619 C CA . GLY A 1 197 ? 5.491 -12.768 -10.816 1.00 86.31 197 GLY A CA 1
ATOM 1620 C C . GLY A 1 197 ? 4.027 -13.202 -10.726 1.00 86.31 197 GLY A C 1
ATOM 1621 O O . GLY A 1 197 ? 3.385 -13.370 -11.755 1.00 86.31 197 GLY A O 1
ATOM 1622 N N . SER A 1 198 ? 3.467 -13.279 -9.518 1.00 90.19 198 SER A N 1
ATOM 1623 C CA . SER A 1 198 ? 2.037 -13.513 -9.321 1.00 90.19 198 SER A CA 1
ATOM 1624 C C . SER A 1 198 ? 1.195 -12.382 -9.948 1.00 90.19 198 SER A C 1
ATOM 1626 O O . SER A 1 198 ? 1.516 -11.202 -9.753 1.00 90.19 198 SER A O 1
ATOM 1628 N N . PRO A 1 199 ? 0.074 -12.680 -10.634 1.00 89.44 199 PRO A N 1
ATOM 1629 C CA . PRO A 1 199 ? -0.871 -11.650 -11.078 1.00 89.44 199 PRO A CA 1
ATOM 1630 C C . PRO A 1 199 ? -1.510 -10.905 -9.893 1.00 89.44 199 PRO A C 1
ATOM 1632 O O . PRO A 1 199 ? -1.890 -9.738 -10.026 1.00 89.44 199 PRO A O 1
ATOM 1635 N N . LEU A 1 200 ? -1.552 -11.554 -8.724 1.00 91.81 200 LEU A N 1
ATOM 1636 C CA . LEU A 1 200 ? -2.005 -11.010 -7.442 1.00 91.81 200 LEU A CA 1
ATOM 1637 C C . LEU A 1 200 ? -0.909 -10.239 -6.689 1.00 91.81 200 LEU A C 1
ATOM 1639 O O . LEU A 1 200 ? -1.166 -9.694 -5.615 1.00 91.81 200 LEU A O 1
ATOM 1643 N N . CYS A 1 201 ? 0.307 -10.173 -7.244 1.00 92.50 201 CYS A N 1
ATOM 1644 C CA . CYS A 1 201 ? 1.430 -9.497 -6.606 1.00 92.50 201 CYS A CA 1
ATOM 1645 C C . CYS A 1 201 ? 1.087 -8.033 -6.359 1.00 92.50 201 CYS A C 1
ATOM 1647 O O . CYS A 1 201 ? 0.585 -7.344 -7.250 1.00 92.50 201 CYS A O 1
ATOM 1649 N N . LEU A 1 202 ? 1.419 -7.532 -5.176 1.00 93.44 202 LEU A N 1
ATOM 1650 C CA . LEU A 1 202 ? 1.291 -6.136 -4.817 1.00 93.44 202 LEU A CA 1
ATOM 1651 C C . LEU A 1 202 ? 1.942 -5.259 -5.888 1.00 93.44 202 LEU A C 1
ATOM 1653 O O . LEU A 1 202 ? 3.092 -5.448 -6.305 1.00 93.44 202 LEU A O 1
ATOM 1657 N N . SER A 1 203 ? 1.204 -4.244 -6.298 1.00 92.69 203 SER A N 1
ATOM 1658 C CA . SER A 1 203 ? 1.606 -3.226 -7.243 1.00 92.69 203 SER A CA 1
ATOM 1659 C C . SER A 1 203 ? 1.220 -1.860 -6.698 1.00 92.69 203 SER A C 1
ATOM 1661 O O . SER A 1 203 ? 0.094 -1.638 -6.254 1.00 92.69 203 SER A O 1
ATOM 1663 N N . ILE A 1 204 ? 2.172 -0.935 -6.753 1.00 93.19 204 ILE A N 1
ATOM 1664 C CA . ILE A 1 204 ? 1.958 0.468 -6.420 1.00 93.19 204 ILE A CA 1
ATOM 1665 C C . ILE A 1 204 ? 1.818 1.198 -7.749 1.00 93.19 204 ILE A C 1
ATOM 1667 O O . ILE A 1 204 ? 2.701 1.117 -8.605 1.00 93.19 204 ILE A O 1
ATOM 1671 N N . GLY A 1 205 ? 0.685 1.857 -7.963 1.00 90.06 205 GLY A N 1
ATOM 1672 C CA . GLY A 1 205 ? 0.425 2.578 -9.202 1.00 90.06 205 GLY A CA 1
ATOM 1673 C C . GLY A 1 205 ? -0.253 3.913 -8.964 1.00 90.06 205 GLY A C 1
ATOM 1674 O O . GLY A 1 205 ? -0.700 4.216 -7.864 1.00 90.06 205 GLY A O 1
ATOM 1675 N N . HIS A 1 206 ? -0.367 4.695 -10.031 1.00 88.69 206 HIS A N 1
ATOM 1676 C CA . HIS A 1 206 ? -1.070 5.971 -9.998 1.00 88.69 206 HIS A CA 1
ATOM 1677 C C . HIS A 1 206 ? -2.580 5.753 -9.841 1.00 88.69 206 HIS A C 1
ATOM 1679 O O . HIS A 1 206 ? -3.184 4.889 -10.507 1.00 88.69 206 HIS A O 1
ATOM 1685 N N . ARG A 1 207 ? -3.202 6.578 -9.003 1.00 88.94 207 ARG A N 1
ATOM 1686 C CA . ARG A 1 207 ? -4.652 6.749 -8.959 1.00 88.94 207 ARG A CA 1
ATOM 1687 C C . ARG A 1 207 ? -5.131 7.610 -10.127 1.00 88.94 207 ARG A C 1
ATOM 1689 O O . ARG A 1 207 ? -6.024 7.174 -10.837 1.00 88.94 207 ARG A O 1
ATOM 1696 N N . HIS A 1 208 ? -4.457 8.705 -10.425 1.00 87.12 208 HIS A N 1
ATOM 1697 C CA . HIS A 1 208 ? -4.693 9.537 -11.598 1.00 87.12 208 HIS A CA 1
ATOM 1698 C C . HIS A 1 208 ? -3.383 9.678 -12.373 1.00 87.12 208 HIS A C 1
ATOM 1700 O O . HIS A 1 208 ? -2.342 10.060 -11.830 1.00 87.12 208 HIS A O 1
ATOM 1706 N N . TYR A 1 209 ? -3.403 9.292 -13.649 1.00 82.94 209 TYR A N 1
ATOM 1707 C CA . TYR A 1 209 ? -2.216 9.383 -14.496 1.00 82.94 209 TYR A CA 1
ATOM 1708 C C . TYR A 1 209 ? -1.868 10.842 -14.797 1.00 82.94 209 TYR A C 1
ATOM 1710 O O . TYR A 1 209 ? -2.751 11.670 -14.980 1.00 82.94 209 TYR A O 1
ATOM 1718 N N . GLY A 1 210 ? -0.572 11.140 -14.906 1.00 83.00 210 GLY A N 1
ATOM 1719 C CA . GLY A 1 210 ? -0.085 12.497 -15.187 1.00 83.00 210 GLY A CA 1
ATOM 1720 C C . GLY A 1 210 ? 0.063 13.379 -13.945 1.00 83.00 210 GLY A C 1
ATOM 1721 O O . GLY A 1 210 ? 0.703 14.423 -14.027 1.00 83.00 210 GLY A O 1
ATOM 1722 N N . GLN A 1 211 ? -0.445 12.934 -12.796 1.00 88.56 211 GLN A N 1
ATOM 1723 C CA . GLN A 1 211 ? -0.211 13.556 -11.496 1.00 88.56 211 GLN A CA 1
ATOM 1724 C C . GLN A 1 211 ? 0.943 12.861 -10.761 1.00 88.56 211 GLN A C 1
ATOM 1726 O O . GLN A 1 211 ? 1.253 11.699 -11.032 1.00 88.56 211 GLN A O 1
ATOM 1731 N N . GLN A 1 212 ? 1.579 13.565 -9.826 1.00 90.38 212 GLN A N 1
ATOM 1732 C CA . GLN A 1 212 ? 2.681 13.034 -9.021 1.00 90.38 212 GLN A CA 1
ATOM 1733 C C . GLN A 1 212 ? 2.222 11.848 -8.163 1.00 90.38 212 GLN A C 1
ATOM 1735 O O . GLN A 1 212 ? 1.116 11.872 -7.628 1.00 90.38 212 GLN A O 1
ATOM 1740 N N . MET A 1 213 ? 3.051 10.809 -8.012 1.00 90.75 213 MET A N 1
ATOM 1741 C CA . MET A 1 213 ? 2.796 9.762 -7.014 1.00 90.75 213 MET A CA 1
ATOM 1742 C C . MET A 1 213 ? 3.155 10.305 -5.638 1.00 90.75 213 MET A C 1
ATOM 1744 O O . MET A 1 213 ? 4.318 10.613 -5.394 1.00 90.75 213 MET A O 1
ATOM 1748 N N . LYS A 1 214 ? 2.135 10.441 -4.794 1.00 93.25 214 LYS A N 1
ATOM 1749 C CA . LYS A 1 214 ? 2.236 10.886 -3.408 1.00 93.25 214 LYS A CA 1
ATOM 1750 C C . LYS A 1 214 ? 1.387 9.994 -2.527 1.00 93.25 214 LYS A C 1
ATOM 1752 O O . LYS A 1 214 ? 0.244 9.686 -2.885 1.00 93.25 214 LYS A O 1
ATOM 1757 N N . THR A 1 215 ? 1.930 9.597 -1.385 1.00 93.88 215 THR A N 1
ATOM 1758 C CA . THR A 1 215 ? 1.167 8.878 -0.360 1.00 93.88 215 THR A CA 1
ATOM 1759 C C . THR A 1 215 ? 0.202 9.793 0.395 1.00 93.88 215 THR A C 1
ATOM 1761 O O . THR A 1 215 ? -0.807 9.312 0.896 1.00 93.88 215 THR A O 1
ATOM 1764 N N . GLY A 1 216 ? 0.462 11.102 0.443 1.00 92.25 216 GLY A N 1
ATOM 1765 C CA . GLY A 1 216 ? -0.299 12.054 1.260 1.00 92.25 216 GLY A CA 1
ATOM 1766 C C . GLY A 1 216 ? 0.189 12.149 2.712 1.00 92.25 216 GLY A C 1
ATOM 1767 O O . GLY A 1 216 ? -0.326 12.969 3.466 1.00 92.25 216 GLY A O 1
ATOM 1768 N N . TRP A 1 217 ? 1.191 11.355 3.109 1.00 93.69 217 TRP A N 1
ATOM 1769 C CA . TRP A 1 217 ? 1.897 11.552 4.377 1.00 93.69 217 TRP A CA 1
ATOM 1770 C C . TRP A 1 217 ? 2.812 12.776 4.287 1.00 93.69 217 TRP A C 1
ATOM 1772 O O . TRP A 1 217 ? 3.422 13.039 3.249 1.00 93.69 217 TRP A O 1
ATOM 1782 N N . THR A 1 218 ? 2.912 13.530 5.381 1.00 86.62 218 THR A N 1
ATOM 1783 C CA . THR A 1 218 ? 3.843 14.660 5.465 1.00 86.62 218 THR A CA 1
ATOM 1784 C C . THR A 1 218 ? 5.216 14.131 5.867 1.00 86.62 218 THR A C 1
ATOM 1786 O O . THR A 1 218 ? 5.328 13.356 6.813 1.00 86.62 218 THR A O 1
ATOM 1789 N N . MET A 1 219 ? 6.273 14.550 5.171 1.00 77.62 219 MET A N 1
ATOM 1790 C CA . MET A 1 219 ? 7.638 14.173 5.549 1.00 77.62 219 MET A CA 1
ATOM 1791 C C . MET A 1 219 ? 7.943 14.684 6.964 1.00 77.62 219 MET A C 1
ATOM 1793 O O . MET A 1 219 ? 7.747 15.865 7.245 1.00 77.62 219 MET A O 1
ATOM 1797 N N . GLY A 1 220 ? 8.403 13.799 7.851 1.00 73.00 220 GLY A N 1
ATOM 1798 C CA . GLY A 1 220 ? 8.793 14.144 9.224 1.00 73.00 220 GLY A CA 1
ATOM 1799 C C . GLY A 1 220 ? 7.662 14.182 10.261 1.00 73.00 220 GLY A C 1
ATOM 1800 O O . GLY A 1 220 ? 7.962 14.268 11.446 1.00 73.00 220 GLY A O 1
ATOM 1801 N N . SER A 1 221 ? 6.391 14.066 9.857 1.00 75.69 221 SER A N 1
ATOM 1802 C CA . SER A 1 221 ? 5.263 13.890 10.783 1.00 75.69 221 SER A CA 1
ATOM 1803 C C . SER A 1 221 ? 4.344 12.786 10.276 1.00 75.69 221 SER A C 1
ATOM 1805 O O . SER A 1 221 ? 3.581 12.964 9.321 1.00 75.69 221 SER A O 1
ATOM 1807 N N . LEU A 1 222 ? 4.432 11.623 10.916 1.00 87.38 222 LEU A N 1
ATOM 1808 C CA . LEU A 1 222 ? 3.505 10.527 10.691 1.00 87.38 222 LEU A CA 1
ATOM 1809 C C . LEU A 1 222 ? 2.368 10.669 11.705 1.00 87.38 222 LEU A C 1
ATOM 1811 O O . LEU A 1 222 ? 2.471 10.237 12.844 1.00 87.38 222 LEU A O 1
ATOM 1815 N N . SER A 1 223 ? 1.291 11.327 11.298 1.00 93.75 223 SER A N 1
ATOM 1816 C CA . SER A 1 223 ? 0.061 11.456 12.080 1.00 93.75 223 SER A CA 1
ATOM 1817 C C . SER A 1 223 ? -1.075 10.901 11.240 1.00 93.75 223 SER A C 1
ATOM 1819 O O . SER A 1 223 ? -1.274 11.335 10.100 1.00 93.75 223 SER A O 1
ATOM 1821 N N . LEU A 1 224 ? -1.810 9.922 11.778 1.00 95.00 224 LEU A N 1
ATOM 1822 C CA . LEU A 1 224 ? -2.958 9.362 11.068 1.00 95.00 224 LEU A CA 1
ATOM 1823 C C . LEU A 1 224 ? -3.975 10.462 10.753 1.00 95.00 224 LEU A C 1
ATOM 1825 O O . LEU A 1 224 ? -4.464 10.536 9.631 1.00 95.00 224 LEU A O 1
ATOM 1829 N N . LYS A 1 225 ? -4.225 11.365 11.705 1.00 94.12 225 LYS A N 1
ATOM 1830 C CA . LYS A 1 225 ? -5.124 12.506 11.515 1.00 94.12 225 LYS A CA 1
ATOM 1831 C C . LYS A 1 225 ? -4.697 13.370 10.325 1.00 94.12 225 LYS A C 1
ATOM 1833 O O . LYS A 1 225 ? -5.486 13.556 9.404 1.00 94.12 225 LYS A O 1
ATOM 1838 N N . ASP A 1 226 ? -3.433 13.793 10.284 1.00 91.56 226 ASP A N 1
ATOM 1839 C CA . ASP A 1 226 ? -2.909 14.641 9.204 1.00 91.56 226 ASP A CA 1
ATOM 1840 C C . ASP A 1 226 ? -3.038 13.951 7.842 1.00 91.56 226 ASP A C 1
ATOM 1842 O O . ASP A 1 226 ? -3.342 14.584 6.828 1.00 91.56 226 ASP A O 1
ATOM 1846 N N . ARG A 1 227 ? -2.820 12.631 7.807 1.00 93.75 227 ARG A N 1
ATOM 1847 C CA . ARG A 1 227 ? -2.987 11.833 6.593 1.00 93.75 227 ARG A CA 1
ATOM 1848 C C . ARG A 1 227 ? -4.444 11.770 6.142 1.00 93.75 227 ARG A C 1
ATOM 1850 O O . ARG A 1 227 ? -4.691 11.799 4.932 1.00 93.75 227 ARG A O 1
ATOM 1857 N N . LEU A 1 228 ? -5.393 11.630 7.065 1.00 93.19 228 LEU A N 1
ATOM 1858 C CA . LEU A 1 228 ? -6.821 11.602 6.741 1.00 93.19 228 LEU A CA 1
ATOM 1859 C C . LEU A 1 228 ? -7.284 12.973 6.226 1.00 93.19 228 LEU A C 1
ATOM 1861 O O . LEU A 1 228 ? -7.973 13.027 5.206 1.00 93.19 228 LEU A O 1
ATOM 1865 N N . ASP A 1 229 ? -6.806 14.060 6.834 1.00 90.75 229 ASP A N 1
ATOM 1866 C CA . ASP A 1 229 ? -7.091 15.435 6.405 1.00 90.75 229 ASP A CA 1
ATOM 1867 C C . ASP A 1 229 ? -6.529 15.716 4.998 1.00 90.75 229 ASP A C 1
ATOM 1869 O O . ASP A 1 229 ? -7.205 16.287 4.140 1.00 90.75 229 ASP A O 1
ATOM 1873 N N . LYS A 1 230 ? -5.320 15.219 4.700 1.00 89.06 230 LYS A N 1
ATOM 1874 C CA . LYS A 1 230 ? -4.662 15.337 3.383 1.00 89.06 230 LYS A CA 1
ATOM 1875 C C . LYS A 1 230 ? -5.011 14.209 2.418 1.00 89.06 230 LYS A C 1
ATOM 1877 O O . LYS A 1 230 ? -4.262 13.916 1.483 1.00 89.06 230 LYS A O 1
ATOM 1882 N N . ASN A 1 231 ? -6.159 13.554 2.592 1.00 89.00 231 ASN A N 1
ATOM 1883 C CA . ASN A 1 231 ? -6.515 12.423 1.745 1.00 89.00 231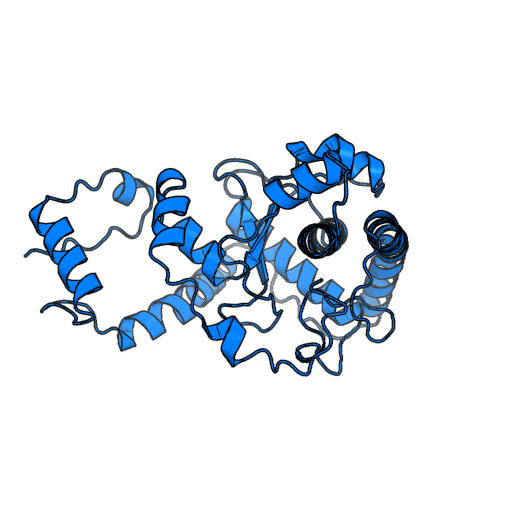 ASN A CA 1
ATOM 1884 C C . ASN A 1 231 ? -6.518 12.777 0.252 1.00 89.00 231 ASN A C 1
ATOM 1886 O O . ASN A 1 231 ? -6.083 11.964 -0.558 1.00 89.00 231 ASN A O 1
ATOM 1890 N N . ASN A 1 232 ? -6.955 13.973 -0.136 1.00 90.94 232 ASN A N 1
ATOM 1891 C CA . ASN A 1 232 ? -7.001 14.374 -1.546 1.00 90.94 232 ASN A CA 1
ATOM 1892 C C . ASN A 1 232 ? -5.618 14.479 -2.213 1.00 90.94 232 ASN A C 1
ATOM 1894 O O . ASN A 1 232 ? -5.535 14.299 -3.425 1.00 90.94 232 ASN A O 1
ATOM 1898 N N . ASP A 1 233 ? -4.544 14.632 -1.435 1.00 92.06 233 ASP A N 1
ATOM 1899 C CA . ASP A 1 233 ? -3.169 14.668 -1.946 1.00 92.06 233 ASP A CA 1
ATOM 1900 C C . ASP A 1 233 ? -2.616 13.265 -2.252 1.00 92.06 233 ASP A C 1
ATOM 1902 O O . ASP A 1 233 ? -1.609 13.115 -2.953 1.00 92.06 233 ASP A O 1
ATOM 1906 N N . ASN A 1 234 ? -3.272 12.212 -1.750 1.00 94.44 234 ASN A N 1
ATOM 1907 C CA . ASN A 1 234 ? -2.919 10.834 -2.061 1.00 94.44 234 ASN A CA 1
ATOM 1908 C C . ASN A 1 234 ? -3.287 10.489 -3.509 1.00 94.44 234 ASN A C 1
ATOM 1910 O O . ASN A 1 234 ? -4.462 10.350 -3.867 1.00 94.44 234 ASN A O 1
ATOM 1914 N N . ASN A 1 235 ? -2.257 10.236 -4.310 1.00 93.81 235 ASN A N 1
ATOM 1915 C CA . ASN A 1 235 ? -2.386 9.759 -5.683 1.00 93.81 235 ASN A CA 1
ATOM 1916 C C . ASN A 1 235 ? -1.796 8.348 -5.877 1.00 93.81 235 ASN A C 1
ATOM 1918 O O . ASN A 1 235 ? -1.663 7.851 -7.001 1.00 93.81 235 ASN A O 1
ATOM 1922 N N . ILE A 1 236 ? -1.439 7.674 -4.785 1.00 93.12 236 ILE A N 1
ATOM 1923 C CA . ILE A 1 236 ? -0.990 6.286 -4.810 1.00 93.12 236 ILE A CA 1
ATOM 1924 C C . ILE A 1 236 ? -2.182 5.340 -4.679 1.00 93.12 236 ILE A C 1
ATOM 1926 O O . ILE A 1 236 ? -3.099 5.520 -3.884 1.00 93.12 236 ILE A O 1
ATOM 1930 N N . CYS A 1 237 ? -2.163 4.283 -5.478 1.00 92.19 237 CYS A N 1
ATOM 1931 C CA . CYS A 1 237 ? -3.132 3.206 -5.435 1.00 92.19 237 CYS A CA 1
ATOM 1932 C C . CYS A 1 237 ? -2.399 1.879 -5.252 1.00 92.19 237 CYS A C 1
ATOM 1934 O O . CYS A 1 237 ? -1.588 1.481 -6.095 1.00 92.19 237 CYS A O 1
ATOM 1936 N N . ILE A 1 238 ? -2.726 1.197 -4.159 1.00 92.69 238 ILE A N 1
ATOM 1937 C CA . ILE A 1 238 ? -2.226 -0.132 -3.832 1.00 92.69 238 ILE A CA 1
ATOM 1938 C C . ILE A 1 238 ? -3.141 -1.162 -4.475 1.00 92.69 238 ILE A C 1
ATOM 1940 O O . ILE A 1 238 ? -4.311 -1.251 -4.135 1.00 92.69 238 ILE A O 1
ATOM 1944 N N . LYS A 1 239 ? -2.660 -1.956 -5.415 1.00 91.25 239 LYS A N 1
ATOM 1945 C CA . LYS A 1 239 ? -3.502 -2.887 -6.179 1.00 91.25 239 LYS A CA 1
ATOM 1946 C C . LYS A 1 239 ? -2.707 -4.116 -6.551 1.00 91.25 239 LYS A C 1
ATOM 1948 O O . LYS A 1 239 ? -1.494 -4.138 -6.396 1.00 91.25 239 LYS A O 1
ATOM 1953 N N . ILE A 1 240 ? -3.374 -5.137 -7.059 1.00 92.19 240 ILE A N 1
ATOM 1954 C CA . ILE A 1 240 ? -2.655 -6.266 -7.634 1.00 92.19 240 ILE A CA 1
ATOM 1955 C C . ILE A 1 240 ? -2.040 -5.883 -8.987 1.00 92.19 240 ILE A C 1
ATOM 1957 O O . ILE A 1 240 ? -2.521 -4.974 -9.677 1.00 92.19 240 ILE A O 1
ATOM 1961 N N . HIS A 1 241 ? -0.974 -6.581 -9.368 1.00 90.69 241 HIS A N 1
ATOM 1962 C CA . HIS A 1 241 ? -0.242 -6.369 -10.611 1.00 90.69 241 HIS A CA 1
ATOM 1963 C C . HIS A 1 241 ? -1.172 -6.418 -11.821 1.00 90.69 241 HIS A C 1
ATOM 1965 O O . HIS A 1 241 ? -1.144 -5.503 -12.641 1.00 90.69 241 HIS A O 1
ATOM 1971 N N . PHE A 1 242 ? -2.063 -7.406 -11.868 1.00 88.56 242 PHE A N 1
ATOM 1972 C CA . PHE A 1 242 ? -3.044 -7.557 -12.937 1.00 88.56 242 PHE A CA 1
ATOM 1973 C C . PHE A 1 242 ? -3.947 -6.320 -13.089 1.00 88.56 242 PHE A C 1
ATOM 1975 O O . PHE A 1 242 ? -4.043 -5.749 -14.170 1.00 88.56 242 PHE A O 1
ATOM 1982 N N . SER A 1 243 ? -4.519 -5.795 -12.001 1.00 86.94 243 SER A N 1
ATOM 1983 C CA . SER A 1 243 ? -5.328 -4.567 -12.056 1.00 86.94 243 SER A CA 1
ATOM 1984 C C . SER A 1 243 ? -4.517 -3.341 -12.486 1.00 86.94 243 SER A C 1
ATOM 1986 O O . SER A 1 243 ? -5.035 -2.459 -13.170 1.00 86.94 243 SER A O 1
ATOM 1988 N N . ASN A 1 244 ? -3.247 -3.248 -12.078 1.00 87.19 244 ASN A N 1
ATOM 1989 C CA . ASN A 1 244 ? -2.391 -2.144 -12.510 1.00 87.19 244 ASN A CA 1
ATOM 1990 C C . ASN A 1 244 ? -2.063 -2.230 -14.001 1.00 87.19 244 ASN A C 1
ATOM 1992 O O . ASN A 1 244 ? -2.087 -1.210 -14.688 1.00 87.19 244 ASN A O 1
ATOM 1996 N N . PHE A 1 245 ? -1.802 -3.444 -14.482 1.00 85.62 245 PHE A N 1
ATOM 1997 C CA . PHE A 1 245 ? -1.576 -3.739 -15.884 1.00 85.62 245 PHE A CA 1
ATOM 1998 C C . PHE A 1 245 ? -2.794 -3.331 -16.715 1.00 85.62 245 PHE A C 1
ATOM 2000 O O . PHE A 1 245 ? -2.650 -2.494 -17.597 1.00 85.62 245 PHE A O 1
ATOM 2007 N N . PHE A 1 246 ? -4.004 -3.783 -16.369 1.00 81.75 246 PHE A N 1
ATOM 2008 C CA . PHE A 1 246 ? -5.236 -3.391 -17.071 1.00 81.75 246 PHE A CA 1
ATOM 2009 C C . PHE A 1 246 ? -5.389 -1.873 -17.184 1.00 81.75 246 PHE A C 1
ATOM 2011 O O . PHE A 1 246 ? -5.589 -1.337 -18.273 1.00 81.75 246 PHE A O 1
ATOM 2018 N N . LYS A 1 247 ? -5.178 -1.152 -16.081 1.00 79.00 247 LYS A N 1
ATOM 2019 C CA . LYS A 1 247 ? -5.269 0.311 -16.071 1.00 79.00 247 LYS A CA 1
ATOM 2020 C C . LYS A 1 247 ? -4.296 0.995 -17.051 1.00 79.00 247 LYS A C 1
ATOM 2022 O O . LYS A 1 247 ? -4.542 2.114 -17.490 1.00 79.00 247 LYS A O 1
ATOM 2027 N N . PHE A 1 248 ? -3.190 0.341 -17.403 1.00 78.38 248 PHE A N 1
ATOM 2028 C CA . PHE A 1 248 ? -2.230 0.859 -18.375 1.00 78.38 248 PHE A CA 1
ATOM 2029 C C . PHE A 1 248 ? -2.684 0.693 -19.834 1.00 78.38 248 PHE A C 1
ATOM 2031 O O . PHE A 1 248 ? -2.303 1.499 -20.689 1.00 78.38 248 PHE A O 1
ATOM 2038 N N . PHE A 1 249 ? -3.471 -0.342 -20.135 1.00 80.25 249 PHE A N 1
ATOM 2039 C CA . PHE A 1 249 ? -3.940 -0.625 -21.497 1.00 80.25 249 PHE A CA 1
ATOM 2040 C C . PHE A 1 249 ? -5.263 0.050 -21.824 1.00 80.25 249 PHE A C 1
ATOM 2042 O O . PHE A 1 249 ? -5.489 0.401 -22.982 1.00 80.25 249 PHE A O 1
ATOM 2049 N N . PHE A 1 250 ? -6.099 0.277 -20.815 1.00 79.06 250 PHE A N 1
ATOM 2050 C CA . PHE A 1 250 ? -7.443 0.799 -21.001 1.00 79.06 250 PHE A CA 1
ATOM 2051 C C . PHE A 1 250 ? -7.576 2.230 -20.485 1.00 79.06 250 PHE A C 1
ATOM 2053 O O . PHE A 1 250 ? -6.993 2.611 -19.470 1.00 79.06 250 PHE A O 1
ATOM 2060 N N . PHE A 1 251 ? -8.348 3.045 -21.204 1.00 76.56 251 PHE A N 1
ATOM 2061 C CA . PHE A 1 251 ? -8.694 4.384 -20.734 1.00 76.56 251 PHE A CA 1
ATOM 2062 C C . PHE A 1 251 ? -9.623 4.297 -19.524 1.00 76.56 251 PHE A C 1
ATOM 2064 O O . PHE A 1 251 ? -10.474 3.415 -19.455 1.00 76.56 251 PHE A O 1
ATOM 2071 N N . GLU A 1 252 ? -9.494 5.260 -18.611 1.00 73.88 252 GLU A N 1
ATOM 2072 C CA . GLU A 1 252 ? -10.252 5.306 -17.355 1.00 73.88 252 GLU A CA 1
ATOM 2073 C C . GLU A 1 252 ? -11.769 5.241 -17.570 1.00 73.88 252 GLU A C 1
ATOM 2075 O O . GLU A 1 252 ? -12.458 4.535 -16.844 1.00 73.88 252 GLU A O 1
ATOM 2080 N N . LYS A 1 253 ? -12.274 5.857 -18.647 1.00 79.62 253 LYS A N 1
ATOM 2081 C CA . LYS A 1 253 ? -13.699 5.815 -19.008 1.00 79.62 253 LYS A CA 1
ATOM 2082 C C . LYS A 1 253 ? -14.251 4.414 -19.309 1.00 79.62 253 LYS A C 1
ATOM 2084 O O . LYS A 1 253 ? -15.452 4.230 -19.217 1.00 79.62 253 LYS A O 1
ATOM 2089 N N . TYR A 1 254 ? -13.395 3.450 -19.662 1.00 78.69 254 TYR A N 1
ATOM 2090 C CA . TYR A 1 254 ? -13.796 2.068 -19.958 1.00 78.69 254 TYR A CA 1
ATOM 2091 C C . TYR A 1 254 ? -13.602 1.125 -18.766 1.00 78.69 254 TYR A C 1
ATOM 2093 O O . TYR A 1 254 ? -13.880 -0.063 -18.875 1.00 78.69 254 TYR A O 1
ATOM 2101 N N . ILE A 1 255 ? -13.085 1.610 -17.631 1.00 74.06 255 ILE A N 1
ATOM 2102 C CA . ILE A 1 255 ? -12.795 0.767 -16.461 1.00 74.06 255 ILE A CA 1
ATOM 2103 C C . ILE A 1 255 ? -14.065 0.074 -15.961 1.00 74.06 255 ILE A C 1
ATOM 2105 O O . ILE A 1 255 ? -14.018 -1.126 -15.711 1.00 74.06 255 ILE A O 1
ATOM 2109 N N . ASN A 1 256 ? -15.189 0.793 -15.886 1.00 74.81 256 ASN A N 1
ATOM 2110 C CA . ASN A 1 256 ? -16.461 0.229 -15.430 1.00 74.81 256 ASN A CA 1
ATOM 2111 C C . ASN A 1 256 ? -16.988 -0.846 -16.396 1.00 74.81 256 ASN A C 1
ATOM 2113 O O . ASN A 1 256 ? -17.414 -1.908 -15.948 1.00 74.81 256 ASN A O 1
ATOM 2117 N N . ASP A 1 257 ? -16.884 -0.615 -17.708 1.00 79.50 257 ASP A N 1
ATOM 2118 C CA . ASP A 1 257 ? -17.284 -1.596 -18.727 1.00 79.50 257 ASP A CA 1
ATOM 2119 C C . ASP A 1 257 ? -16.417 -2.858 -18.655 1.00 79.50 257 ASP A C 1
ATOM 2121 O O . ASP A 1 257 ? -16.897 -3.974 -18.805 1.00 79.50 257 ASP A O 1
ATOM 2125 N N . ILE A 1 258 ? -15.119 -2.703 -18.386 1.00 75.56 258 ILE A N 1
ATOM 2126 C CA . ILE A 1 258 ? -14.211 -3.845 -18.240 1.00 75.56 258 ILE A CA 1
ATOM 2127 C C . ILE A 1 258 ? -14.523 -4.624 -16.958 1.00 75.56 258 ILE A C 1
ATOM 2129 O O . ILE A 1 258 ? -14.430 -5.847 -16.948 1.00 75.56 258 ILE A O 1
ATOM 2133 N N . GLN A 1 259 ? -14.904 -3.945 -15.875 1.00 73.50 259 GLN A N 1
ATOM 2134 C CA . GLN A 1 259 ? -15.313 -4.619 -14.639 1.00 73.50 259 GLN A CA 1
ATOM 2135 C C . GLN A 1 259 ? -16.604 -5.414 -14.802 1.00 73.50 259 GLN A C 1
ATOM 2137 O O . GLN A 1 259 ? -16.740 -6.439 -14.145 1.00 73.50 259 GLN A O 1
ATOM 2142 N N . SER A 1 260 ? -17.536 -4.960 -15.646 1.00 75.75 260 SER A N 1
ATOM 2143 C CA . SER A 1 260 ? -18.801 -5.667 -15.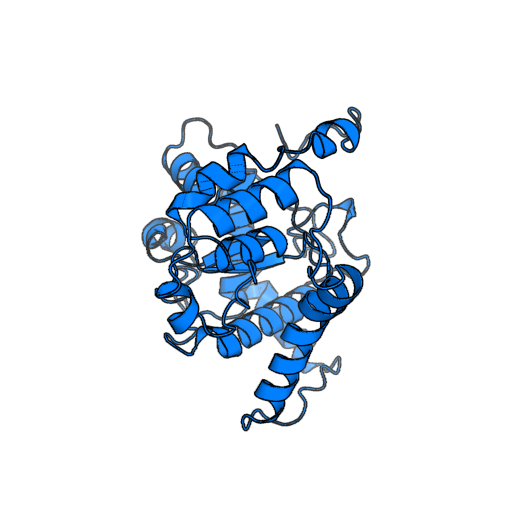865 1.00 75.75 260 SER A CA 1
ATOM 2144 C C . SER A 1 260 ? -18.653 -6.898 -16.764 1.00 75.75 260 SER A C 1
ATOM 2146 O O . SER A 1 260 ? -19.419 -7.847 -16.618 1.00 75.75 260 SER A O 1
ATOM 2148 N N . VAL A 1 261 ? -17.668 -6.900 -17.671 1.00 73.44 261 VAL A N 1
ATOM 2149 C CA . VAL A 1 261 ? -17.410 -8.011 -18.610 1.00 73.44 261 VAL A CA 1
ATOM 2150 C C . VAL A 1 261 ? -16.348 -8.993 -18.142 1.00 73.44 261 VAL A C 1
ATOM 2152 O O . VAL A 1 261 ? -16.361 -10.130 -18.603 1.00 73.44 261 VAL A O 1
ATOM 2155 N N . ILE A 1 262 ? -15.423 -8.593 -17.258 1.00 68.81 262 ILE A N 1
ATOM 2156 C CA . ILE A 1 262 ? -14.631 -9.569 -16.510 1.00 68.81 262 ILE A CA 1
ATOM 2157 C C . ILE A 1 262 ? -15.667 -10.289 -15.659 1.00 68.81 262 ILE A C 1
ATOM 2159 O O . ILE A 1 262 ? -16.217 -9.647 -14.761 1.00 68.81 262 ILE A O 1
ATOM 2163 N N . PRO A 1 263 ? -15.971 -11.576 -15.922 1.00 55.97 263 PRO A N 1
ATOM 2164 C CA . PRO A 1 263 ? -16.816 -12.325 -15.017 1.00 55.97 263 PRO A CA 1
ATOM 2165 C C . PRO A 1 263 ? -16.126 -12.150 -13.676 1.00 55.97 263 PRO A C 1
ATOM 2167 O O . PRO A 1 263 ? -14.942 -12.485 -13.563 1.00 55.97 263 PRO A O 1
ATOM 2170 N N . ILE A 1 264 ? -16.797 -11.522 -12.706 1.00 53.41 264 ILE A N 1
ATOM 2171 C CA . ILE A 1 264 ? -16.369 -11.581 -11.313 1.00 53.41 264 ILE A CA 1
ATOM 2172 C C . ILE A 1 264 ? -16.436 -13.064 -11.038 1.00 53.41 264 ILE A C 1
ATOM 2174 O O . ILE A 1 264 ? -17.509 -13.612 -10.802 1.00 53.41 264 ILE A O 1
ATOM 2178 N N . ALA A 1 265 ? -15.326 -13.738 -11.315 1.00 44.72 265 ALA A N 1
ATOM 2179 C CA . ALA A 1 265 ? -15.349 -15.157 -11.457 1.00 44.72 265 ALA A CA 1
ATOM 2180 C C . ALA A 1 265 ? -15.796 -15.635 -10.090 1.00 44.72 265 ALA A C 1
ATOM 2182 O O . ALA A 1 265 ? -15.162 -15.323 -9.077 1.00 44.72 265 ALA A O 1
ATOM 2183 N N . ASN A 1 266 ? -16.865 -16.419 -10.083 1.00 42.12 266 ASN A N 1
ATOM 2184 C CA . ASN A 1 266 ? -17.267 -17.261 -8.968 1.00 42.12 266 ASN A CA 1
ATOM 2185 C C . ASN A 1 266 ? -16.124 -18.185 -8.474 1.00 42.12 266 ASN A C 1
ATOM 2187 O O . ASN A 1 266 ? -16.370 -19.053 -7.652 1.00 42.12 266 ASN A O 1
ATOM 2191 N N . MET A 1 267 ? -14.869 -17.985 -8.907 1.00 45.91 267 MET A N 1
ATOM 2192 C CA . MET A 1 267 ? -13.658 -18.482 -8.264 1.00 45.91 267 MET A CA 1
ATOM 2193 C C . MET A 1 267 ? -13.630 -18.199 -6.756 1.00 45.91 267 MET A C 1
ATOM 2195 O O . MET A 1 267 ? -13.049 -18.985 -6.028 1.00 45.91 267 MET A O 1
ATOM 2199 N N . PHE A 1 268 ? -14.232 -17.122 -6.237 1.00 44.62 268 PHE A N 1
ATOM 2200 C CA . PHE A 1 268 ? -14.152 -16.872 -4.787 1.00 44.62 268 PHE A CA 1
ATOM 2201 C C . PHE A 1 268 ? -15.071 -17.768 -3.954 1.00 44.62 268 PHE A C 1
ATOM 2203 O O . PHE A 1 268 ? -14.615 -18.295 -2.945 1.00 44.62 268 PHE A O 1
ATOM 2210 N N . ASN A 1 269 ? -16.306 -18.023 -4.393 1.00 41.09 269 ASN A N 1
ATOM 2211 C CA . ASN A 1 269 ? -17.237 -18.842 -3.608 1.00 41.09 269 ASN A CA 1
ATOM 2212 C C . ASN A 1 269 ? -16.884 -20.337 -3.603 1.00 41.09 269 ASN A C 1
ATOM 2214 O O . ASN A 1 269 ? -17.266 -21.033 -2.672 1.00 41.09 269 ASN A O 1
ATOM 2218 N N . SER A 1 270 ? -16.155 -20.844 -4.606 1.00 39.62 270 SER A N 1
ATOM 2219 C CA . SER A 1 270 ? -15.755 -22.259 -4.640 1.00 39.62 270 SER A CA 1
ATOM 2220 C C . SER A 1 270 ? -14.420 -22.549 -3.945 1.00 39.62 270 SER A C 1
ATOM 2222 O O . SER A 1 270 ? -14.193 -23.687 -3.547 1.00 39.62 270 SER A O 1
ATOM 2224 N N . PHE A 1 271 ? -13.521 -21.561 -3.820 1.00 43.22 271 PHE A N 1
ATOM 2225 C CA . PHE A 1 271 ? -12.201 -21.742 -3.191 1.00 43.22 271 PHE A CA 1
ATOM 2226 C C . PHE A 1 271 ? -12.151 -21.298 -1.722 1.00 43.22 271 PHE A C 1
ATOM 2228 O O . PHE A 1 271 ? -11.307 -21.791 -0.974 1.00 43.22 271 PHE A O 1
ATOM 2235 N N . PHE A 1 272 ? -13.053 -20.417 -1.280 1.00 46.03 272 PHE A N 1
ATOM 2236 C CA . PHE A 1 272 ? -13.245 -20.156 0.144 1.00 46.03 272 PHE A CA 1
ATOM 2237 C C . PHE A 1 272 ? -14.160 -21.226 0.732 1.00 46.03 272 PHE A C 1
ATOM 2239 O O . PHE A 1 272 ? -15.381 -21.180 0.623 1.00 46.03 272 PHE A O 1
ATOM 2246 N N . ASN A 1 273 ? -13.522 -22.220 1.339 1.00 41.31 273 ASN A N 1
ATOM 2247 C CA . ASN A 1 273 ? -14.146 -23.235 2.171 1.00 41.31 273 ASN A CA 1
ATOM 2248 C C . ASN A 1 273 ? -15.100 -22.552 3.172 1.00 41.31 273 ASN A C 1
ATOM 2250 O O . ASN A 1 273 ? -14.657 -21.726 3.972 1.00 41.31 273 ASN A O 1
ATOM 2254 N N . SER A 1 274 ? -16.389 -22.903 3.158 1.00 44.91 274 SER A N 1
ATOM 2255 C CA . SER A 1 274 ? -17.433 -22.344 4.040 1.00 44.91 274 SER A CA 1
ATOM 2256 C C . SER A 1 274 ? -17.170 -22.550 5.541 1.00 44.91 274 SER A C 1
ATOM 2258 O O . SER A 1 274 ? -17.929 -22.072 6.378 1.00 44.91 274 SER A O 1
ATOM 2260 N N . ASN A 1 275 ? -16.093 -23.261 5.885 1.00 41.62 275 ASN A N 1
ATOM 2261 C CA . ASN A 1 275 ? -15.638 -23.528 7.245 1.00 41.62 275 ASN A CA 1
ATOM 2262 C C . ASN A 1 275 ? -14.586 -22.533 7.766 1.00 41.62 275 ASN A C 1
ATOM 2264 O O . ASN A 1 275 ? -14.259 -22.575 8.953 1.00 41.62 275 ASN A O 1
ATOM 2268 N N . ILE A 1 276 ? -14.053 -21.632 6.930 1.00 45.53 276 ILE A N 1
ATOM 2269 C CA . ILE A 1 276 ? -13.203 -20.539 7.416 1.00 45.53 276 ILE A CA 1
ATOM 2270 C C . ILE A 1 276 ? -14.138 -19.483 8.002 1.00 45.53 276 ILE A C 1
ATOM 2272 O O . ILE A 1 276 ? -14.715 -18.681 7.271 1.00 45.53 276 ILE A O 1
ATOM 2276 N N . LYS A 1 277 ? -14.315 -19.504 9.330 1.00 37.28 277 LYS A N 1
ATOM 2277 C CA . LYS A 1 277 ? -15.004 -18.434 10.060 1.00 37.28 277 LYS A CA 1
ATOM 2278 C C . LYS A 1 277 ? -14.373 -17.097 9.666 1.00 37.28 277 LYS A C 1
ATOM 2280 O O . LYS A 1 277 ? -13.208 -16.829 9.957 1.00 37.28 277 LYS A O 1
ATOM 2285 N N . SER A 1 278 ? -15.159 -16.294 8.966 1.00 41.47 278 SER A N 1
ATOM 2286 C CA . SER A 1 278 ? -14.856 -14.967 8.454 1.00 41.47 278 SER A CA 1
ATOM 2287 C C . SER A 1 278 ? -14.675 -13.962 9.592 1.00 41.47 278 SER A C 1
ATOM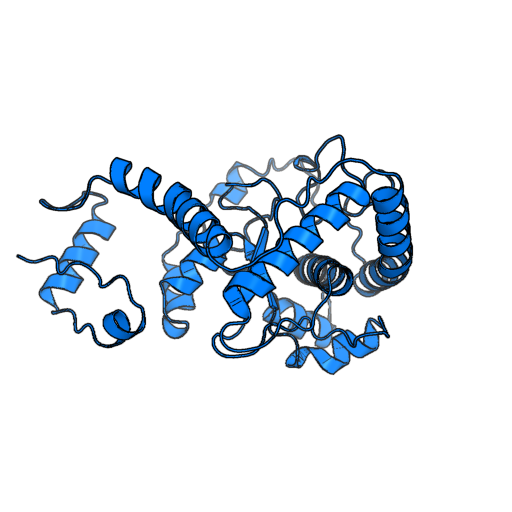 2289 O O . SER A 1 278 ? -15.500 -13.086 9.800 1.00 41.47 278 SER A O 1
ATOM 2291 N N . ASN A 1 279 ? -13.562 -14.035 10.315 1.00 39.00 279 ASN A N 1
ATOM 2292 C CA . ASN A 1 279 ? -13.195 -12.961 11.244 1.00 39.00 279 ASN A CA 1
ATOM 2293 C C . ASN A 1 279 ? -12.508 -11.772 10.536 1.00 39.00 279 ASN A C 1
ATOM 2295 O O . ASN A 1 279 ? -12.151 -10.802 11.190 1.00 39.00 279 ASN A O 1
ATOM 2299 N N . LEU A 1 280 ? -12.328 -11.827 9.208 1.00 37.75 280 LEU A N 1
ATOM 2300 C CA . LEU A 1 280 ? -11.718 -10.758 8.395 1.00 37.75 280 LEU A CA 1
ATOM 2301 C C . LEU A 1 280 ? -12.617 -10.241 7.255 1.00 37.75 280 LEU A C 1
ATOM 2303 O O . LEU A 1 280 ? -12.193 -9.362 6.508 1.00 37.75 280 LEU A O 1
ATOM 2307 N N . TYR A 1 281 ? -13.824 -10.796 7.090 1.00 39.84 281 TYR A N 1
ATOM 2308 C CA . TYR A 1 281 ? -14.702 -10.507 5.943 1.00 39.84 281 TYR A CA 1
ATOM 2309 C C . TYR A 1 281 ? -16.201 -10.429 6.290 1.00 39.84 281 TYR A C 1
ATOM 2311 O O . TYR A 1 281 ? -17.020 -10.569 5.382 1.00 39.84 281 TYR A O 1
ATOM 2319 N N . ASN A 1 282 ? -16.555 -10.226 7.564 1.00 32.59 282 ASN A N 1
ATOM 2320 C CA . ASN A 1 282 ? -17.923 -9.864 7.954 1.00 32.59 282 ASN A CA 1
ATOM 2321 C C . ASN A 1 282 ? -18.032 -8.352 8.107 1.00 32.59 282 ASN A C 1
ATOM 2323 O O . ASN A 1 282 ? -17.156 -7.798 8.805 1.00 32.59 282 ASN A O 1
#

Organism: Gaeumannomyces tritici (strain R3-111a-1) (NCBI:txid644352)